Protein AF-W4QPX5-F1 (afdb_monomer_lite)

Structure (mmCIF, N/CA/C/O backbone):
data_AF-W4QPX5-F1
#
_entry.id   AF-W4QPX5-F1
#
loop_
_atom_site.group_PDB
_atom_site.id
_atom_site.type_symbol
_atom_site.label_atom_id
_atom_site.label_alt_id
_atom_site.label_comp_id
_atom_site.label_asym_id
_atom_site.label_entity_id
_atom_site.label_seq_id
_atom_site.pdbx_PDB_ins_code
_atom_site.Cartn_x
_atom_site.Cartn_y
_atom_site.Cartn_z
_atom_site.occupancy
_atom_site.B_iso_or_equiv
_atom_site.auth_seq_id
_atom_site.auth_comp_id
_atom_site.auth_asym_id
_atom_site.auth_atom_id
_atom_site.pdbx_PDB_model_num
ATOM 1 N N . MET A 1 1 ? -37.451 95.954 -19.866 1.00 46.03 1 MET A N 1
ATOM 2 C CA . MET A 1 1 ? -35.988 95.743 -19.818 1.00 46.03 1 MET A CA 1
ATOM 3 C C . MET A 1 1 ? -35.504 95.916 -18.377 1.00 46.03 1 MET A C 1
ATOM 5 O O . MET A 1 1 ? -35.218 97.029 -17.965 1.00 46.03 1 MET A O 1
ATOM 9 N N . LYS A 1 2 ? -35.549 94.847 -17.571 1.00 33.50 2 LYS A N 1
ATOM 10 C CA . LYS A 1 2 ? -35.165 94.796 -16.142 1.00 33.50 2 LYS A CA 1
ATOM 11 C C . LYS A 1 2 ? -34.738 93.340 -15.856 1.00 33.50 2 LYS A C 1
ATOM 13 O O . LYS A 1 2 ? -35.426 92.446 -16.328 1.00 33.50 2 LYS A O 1
ATOM 18 N N . ILE A 1 3 ? -33.500 93.084 -15.402 1.00 37.62 3 ILE A N 1
ATOM 19 C CA . ILE A 1 3 ? -33.097 92.919 -13.977 1.00 37.62 3 ILE A CA 1
ATOM 20 C C . ILE A 1 3 ? -33.896 91.769 -13.325 1.00 37.62 3 ILE A C 1
ATOM 22 O O . ILE A 1 3 ? -35.113 91.820 -13.374 1.00 37.62 3 ILE A O 1
ATOM 26 N N . ARG A 1 4 ? -33.384 90.779 -12.585 1.00 38.50 4 ARG A N 1
ATOM 27 C CA . ARG A 1 4 ? -32.073 90.217 -12.192 1.00 38.50 4 ARG A CA 1
ATOM 28 C C . ARG A 1 4 ? -32.466 89.127 -11.159 1.00 38.50 4 ARG A C 1
ATOM 30 O O . ARG A 1 4 ? -33.483 89.282 -10.497 1.00 38.50 4 ARG A O 1
ATOM 37 N N . LEU A 1 5 ? -31.607 88.131 -10.953 1.00 39.50 5 LEU A N 1
ATOM 38 C CA . LEU A 1 5 ? -31.359 87.441 -9.671 1.00 39.50 5 LEU A CA 1
ATOM 39 C C . LEU A 1 5 ? -32.501 86.701 -8.921 1.00 39.50 5 LEU A C 1
ATOM 41 O O . LEU A 1 5 ? -33.390 87.298 -8.328 1.00 39.50 5 LEU A O 1
ATOM 45 N N . TYR A 1 6 ? -32.307 85.378 -8.826 1.00 44.62 6 TYR A N 1
ATOM 46 C CA . TYR A 1 6 ? -32.450 84.503 -7.648 1.00 44.62 6 TYR A CA 1
ATOM 47 C C . TYR A 1 6 ? -33.529 84.816 -6.596 1.00 44.62 6 TYR A C 1
ATOM 49 O O . TYR A 1 6 ? -33.377 85.722 -5.779 1.00 44.62 6 TYR A O 1
ATOM 57 N N . LYS A 1 7 ? -34.486 83.889 -6.450 1.00 39.31 7 LYS A N 1
ATOM 58 C CA . LYS A 1 7 ? -35.118 83.595 -5.157 1.00 39.31 7 LYS A CA 1
ATOM 59 C C . LYS A 1 7 ? -35.217 82.091 -4.918 1.00 39.31 7 LYS A C 1
ATOM 61 O O . LYS A 1 7 ? -35.835 81.356 -5.678 1.00 39.31 7 LYS A O 1
ATOM 66 N N . LYS A 1 8 ? -34.575 81.680 -3.826 1.00 38.28 8 LYS A N 1
ATOM 67 C CA . LYS A 1 8 ? -34.836 80.453 -3.078 1.00 38.28 8 LYS A CA 1
ATOM 68 C C . LYS A 1 8 ? -36.211 80.534 -2.386 1.00 38.28 8 LYS A C 1
ATOM 70 O O . LYS A 1 8 ? -36.710 81.630 -2.147 1.00 38.28 8 LYS A O 1
ATOM 75 N N . MET A 1 9 ? -36.648 79.361 -1.923 1.00 35.03 9 MET A N 1
ATOM 76 C CA . MET A 1 9 ? -37.482 79.079 -0.742 1.00 35.03 9 MET A CA 1
ATOM 77 C C . MET A 1 9 ? -39.012 78.951 -0.885 1.00 35.03 9 MET A C 1
ATOM 79 O O . MET A 1 9 ? -39.724 79.932 -1.033 1.00 35.03 9 MET A O 1
ATOM 83 N N . ILE A 1 10 ? -39.441 77.698 -0.652 1.00 38.47 10 ILE A N 1
ATOM 84 C CA . ILE A 1 10 ? -40.399 77.228 0.373 1.00 38.47 10 ILE A CA 1
ATOM 85 C C . ILE A 1 10 ? -41.854 77.705 0.260 1.00 38.47 10 ILE A C 1
ATOM 87 O O . ILE A 1 10 ? -42.154 78.852 0.562 1.00 38.47 10 ILE A O 1
ATOM 91 N N . ALA A 1 11 ? -42.768 76.751 0.042 1.00 38.50 11 ALA A N 1
ATOM 92 C CA . ALA A 1 11 ? -43.957 76.578 0.887 1.00 38.50 11 ALA A CA 1
ATOM 93 C C . ALA A 1 11 ? -44.586 75.187 0.676 1.00 38.50 11 ALA A C 1
ATOM 95 O O . ALA A 1 11 ? -44.922 74.803 -0.440 1.00 38.50 11 ALA A O 1
ATOM 96 N N . LEU A 1 12 ? -44.719 74.455 1.785 1.00 35.34 12 LEU A N 1
ATOM 97 C CA . LEU A 1 12 ? -45.513 73.240 1.963 1.00 35.34 12 LEU A CA 1
ATOM 98 C C . LEU A 1 12 ? -46.974 73.445 1.531 1.00 35.34 12 LEU A C 1
ATOM 100 O O . LEU A 1 12 ? -47.572 74.447 1.907 1.00 35.34 12 LEU A O 1
ATOM 104 N N . PHE A 1 13 ? -47.585 72.415 0.942 1.00 41.78 13 PHE A N 1
ATOM 105 C CA . PHE A 1 13 ? -48.959 72.035 1.284 1.00 41.78 13 PHE A CA 1
ATOM 106 C C . PHE A 1 13 ? -49.089 70.506 1.269 1.00 41.78 13 PHE A C 1
ATOM 108 O O . PHE A 1 13 ? -48.947 69.861 0.233 1.00 41.78 13 PHE A O 1
ATOM 115 N N . LEU A 1 14 ? -49.315 69.941 2.459 1.00 35.28 14 LEU A N 1
ATOM 116 C CA . LEU A 1 14 ? -49.735 68.560 2.677 1.00 35.28 14 LEU A CA 1
ATOM 117 C C . LEU A 1 14 ? -51.131 68.347 2.085 1.00 35.28 14 LEU A C 1
ATOM 119 O O . LEU A 1 14 ? -52.055 69.039 2.503 1.00 35.28 14 LEU A O 1
ATOM 123 N N . ILE A 1 15 ? -51.307 67.309 1.266 1.00 44.06 15 ILE A N 1
ATOM 124 C CA . ILE A 1 15 ? -52.506 66.464 1.316 1.00 44.06 15 ILE A CA 1
ATOM 125 C C . ILE A 1 15 ? -52.043 65.009 1.235 1.00 44.06 15 ILE A C 1
ATOM 127 O O . ILE A 1 15 ? -51.332 64.606 0.318 1.00 44.06 15 ILE A O 1
ATOM 131 N N . ALA A 1 16 ? -52.411 64.262 2.270 1.00 38.56 16 ALA A N 1
ATOM 132 C CA . ALA A 1 16 ? -52.077 62.871 2.496 1.00 38.56 16 ALA A CA 1
ATOM 133 C C . ALA A 1 16 ? -52.716 61.953 1.444 1.00 38.56 16 ALA A C 1
ATOM 135 O O . ALA A 1 16 ? -53.922 62.019 1.213 1.00 38.56 16 ALA A O 1
ATOM 136 N N . LEU A 1 17 ? -51.922 61.032 0.894 1.00 40.00 17 LEU A N 1
ATOM 137 C CA . LEU A 1 17 ? -52.437 59.786 0.341 1.00 40.00 17 LEU A CA 1
ATOM 138 C C . LEU A 1 17 ? -51.787 58.635 1.109 1.00 40.00 17 LEU A C 1
ATOM 140 O O . LEU A 1 17 ? -50.595 58.363 0.988 1.00 40.00 17 LEU A O 1
ATOM 144 N N . VAL A 1 18 ? -52.591 58.020 1.967 1.00 42.59 18 VAL A N 1
ATOM 145 C CA . VAL A 1 18 ? -52.253 56.830 2.741 1.00 42.59 18 VAL A CA 1
ATOM 146 C C . VAL A 1 18 ? -52.221 55.641 1.789 1.00 42.59 18 VAL A C 1
ATOM 148 O O . VAL A 1 18 ? -53.259 55.260 1.255 1.00 42.59 18 VAL A O 1
ATOM 151 N N . ILE A 1 19 ? -51.051 55.030 1.609 1.00 47.28 19 ILE A N 1
ATOM 152 C CA . ILE A 1 19 ? -50.943 53.631 1.189 1.00 47.28 19 ILE A CA 1
ATOM 153 C C . ILE A 1 19 ? -49.898 52.983 2.109 1.00 47.28 19 ILE A C 1
ATOM 155 O O . ILE A 1 19 ? -48.745 53.418 2.106 1.00 47.28 19 ILE A O 1
ATOM 159 N N . PRO A 1 20 ? -50.276 52.004 2.948 1.00 46.16 20 PRO A N 1
ATOM 160 C CA . PRO A 1 20 ? -49.346 51.365 3.867 1.00 46.16 20 PRO A CA 1
ATOM 161 C C . PRO A 1 20 ? -48.308 50.543 3.093 1.00 46.16 20 PRO A C 1
ATOM 163 O O . PRO A 1 20 ? -48.633 49.565 2.422 1.00 46.16 20 PRO A O 1
ATOM 166 N N . ILE A 1 21 ? -47.041 50.944 3.210 1.00 50.25 21 ILE A N 1
ATOM 167 C CA . ILE A 1 21 ? -45.883 50.132 2.840 1.00 50.25 21 ILE A CA 1
ATOM 168 C C . ILE A 1 21 ? -45.589 49.216 4.025 1.00 50.25 21 ILE A C 1
ATOM 170 O O . ILE A 1 21 ? -44.897 49.598 4.961 1.00 50.25 21 ILE A O 1
ATOM 174 N N . THR A 1 22 ? -46.102 47.996 3.961 1.00 44.47 22 THR A N 1
ATOM 175 C CA . THR A 1 22 ? -45.518 46.839 4.646 1.00 44.47 22 THR A CA 1
ATOM 176 C C . THR A 1 22 ? -45.631 45.643 3.716 1.00 44.47 22 THR A C 1
ATOM 178 O O . THR A 1 22 ? -46.441 44.744 3.917 1.00 44.47 22 THR A O 1
ATOM 181 N N . ALA A 1 23 ? -44.827 45.642 2.656 1.00 39.97 23 ALA A N 1
ATOM 182 C CA . ALA A 1 23 ? -44.446 44.391 2.028 1.00 39.97 23 ALA A CA 1
ATOM 183 C C . ALA A 1 23 ? -43.386 43.756 2.937 1.00 39.97 23 ALA A C 1
ATOM 185 O O . ALA A 1 23 ? -42.208 44.104 2.877 1.00 39.97 23 ALA A O 1
ATOM 186 N N . PHE A 1 24 ? -43.823 42.867 3.831 1.00 42.72 24 PHE A N 1
ATOM 187 C CA . PHE A 1 24 ? -42.925 41.868 4.390 1.00 42.72 24 PHE A CA 1
ATOM 188 C C . PHE A 1 24 ? -42.336 41.089 3.212 1.00 42.72 24 PHE A C 1
ATOM 190 O O . PHE A 1 24 ? -43.070 40.482 2.431 1.00 42.72 24 PHE A O 1
ATOM 197 N N . ALA A 1 25 ? -41.015 41.134 3.066 1.00 37.59 25 ALA A N 1
ATOM 198 C CA . ALA A 1 25 ? -40.300 40.218 2.199 1.00 37.59 25 ALA A CA 1
ATOM 199 C C . ALA A 1 25 ? -40.469 38.808 2.781 1.00 37.59 25 ALA A C 1
ATOM 201 O O . ALA A 1 25 ? -39.744 38.400 3.682 1.00 37.59 25 ALA A O 1
ATOM 202 N N . SER A 1 26 ? -41.466 38.076 2.287 1.00 38.53 26 SER A N 1
ATOM 203 C CA . SER A 1 26 ? -41.486 36.623 2.383 1.00 38.53 26 SER A CA 1
ATOM 204 C C . SER A 1 26 ? -40.365 36.115 1.481 1.00 38.53 26 SER A C 1
ATOM 206 O O . SER A 1 26 ? -40.524 35.998 0.265 1.00 38.53 26 SER A O 1
ATOM 208 N N . THR A 1 27 ? -39.191 35.863 2.055 1.00 42.75 27 THR A N 1
ATOM 209 C CA . THR A 1 27 ? -38.148 35.055 1.416 1.00 42.75 27 THR A CA 1
ATOM 210 C C . THR A 1 27 ? -38.569 33.589 1.471 1.00 42.75 27 THR A C 1
ATOM 212 O O . THR A 1 27 ? -37.942 32.771 2.132 1.00 42.75 27 THR A O 1
ATOM 215 N N . GLY A 1 28 ? -39.671 33.264 0.799 1.00 46.81 28 GLY A N 1
ATOM 216 C CA . GLY A 1 28 ? -40.061 31.897 0.498 1.00 46.81 28 GLY A CA 1
ATOM 217 C C . GLY A 1 28 ? -39.362 31.455 -0.781 1.00 46.81 28 GLY A C 1
ATOM 218 O O . GLY A 1 28 ? -39.846 31.715 -1.881 1.00 46.81 28 GLY A O 1
ATOM 219 N N . LYS A 1 29 ? -38.212 30.801 -0.640 1.00 40.03 29 LYS A N 1
ATOM 220 C CA . LYS A 1 29 ? -37.683 29.879 -1.653 1.00 40.03 29 LYS A CA 1
ATOM 221 C C . LYS A 1 29 ? -37.310 28.574 -0.964 1.00 40.03 29 LYS A C 1
ATOM 223 O O . LYS A 1 29 ? -36.155 28.165 -0.958 1.00 40.03 29 LYS A O 1
ATOM 228 N N . ASP A 1 30 ? -38.326 27.938 -0.394 1.00 45.06 30 ASP A N 1
ATOM 229 C CA . ASP A 1 30 ? -38.271 26.510 -0.128 1.00 45.06 30 ASP A CA 1
ATOM 230 C C . ASP A 1 30 ? -38.243 25.787 -1.476 1.00 45.06 30 ASP A C 1
ATOM 232 O O . ASP A 1 30 ? -39.108 25.971 -2.336 1.00 45.06 30 ASP A O 1
ATOM 236 N N . ASN A 1 31 ? -37.191 25.005 -1.692 1.00 54.09 31 ASN A N 1
ATOM 237 C CA . ASN A 1 31 ? -37.092 24.096 -2.817 1.00 54.09 31 ASN A CA 1
ATOM 238 C C . ASN A 1 31 ? -37.973 22.867 -2.538 1.00 54.09 31 ASN A C 1
ATOM 240 O O . ASN A 1 31 ? -37.774 22.134 -1.577 1.00 54.09 31 ASN A O 1
ATOM 244 N N . SER A 1 32 ? -38.938 22.593 -3.412 1.00 55.19 32 SER A N 1
ATOM 245 C CA . SER A 1 32 ? -39.919 21.505 -3.261 1.00 55.19 32 SER A CA 1
ATOM 246 C C . SER A 1 32 ? -39.351 20.079 -3.396 1.00 55.19 32 SER A C 1
ATOM 248 O O . SER A 1 32 ? -40.123 19.135 -3.515 1.00 55.19 32 SER A O 1
ATOM 250 N N . ASN A 1 33 ? -38.022 19.915 -3.404 1.00 58.22 33 ASN A N 1
ATOM 251 C CA . ASN A 1 33 ? -37.330 18.635 -3.610 1.00 58.22 33 ASN A CA 1
ATOM 252 C C . ASN A 1 33 ? -36.589 18.113 -2.367 1.00 58.22 33 ASN A C 1
ATOM 254 O O . ASN A 1 33 ? -35.836 17.148 -2.475 1.00 58.22 33 ASN A O 1
ATOM 258 N N . ARG A 1 34 ? -36.788 18.703 -1.183 1.00 56.72 34 ARG A N 1
ATOM 259 C CA . ARG A 1 34 ? -36.385 18.044 0.066 1.00 56.72 34 ARG A CA 1
ATOM 260 C C . ARG A 1 34 ? -37.520 17.128 0.527 1.00 56.72 34 ARG A C 1
ATOM 262 O O . ARG A 1 34 ? -38.621 17.635 0.743 1.00 56.72 34 ARG A O 1
ATOM 269 N N . PRO A 1 35 ? -37.295 15.814 0.714 1.00 58.38 35 PRO A N 1
ATOM 270 C CA . PRO A 1 35 ? -38.196 15.043 1.551 1.00 58.38 35 PRO A CA 1
ATOM 271 C C . PRO A 1 35 ? -38.191 15.719 2.923 1.00 58.38 35 PRO A C 1
ATOM 273 O O . PRO A 1 35 ? -37.143 15.848 3.555 1.00 58.38 35 PRO A O 1
ATOM 276 N N . TYR A 1 36 ? -39.349 16.222 3.343 1.00 54.53 36 TYR A N 1
ATOM 277 C CA . TYR A 1 36 ? -39.536 16.785 4.673 1.00 54.53 36 TYR A CA 1
ATOM 278 C C . TYR A 1 36 ? -39.545 15.613 5.657 1.00 54.53 36 TYR A C 1
ATOM 280 O O . TYR A 1 36 ? -40.593 15.072 6.004 1.00 54.53 36 TYR A O 1
ATOM 288 N N . VAL A 1 37 ? -38.358 15.150 6.037 1.00 61.47 37 VAL A N 1
ATOM 289 C CA . VAL A 1 37 ? -38.206 14.263 7.183 1.00 61.47 37 VAL A CA 1
ATOM 290 C C . VAL A 1 37 ? -38.203 15.188 8.391 1.00 61.47 37 VAL A C 1
ATOM 292 O O . VAL A 1 37 ? -37.306 16.015 8.536 1.00 61.47 37 VAL A O 1
ATOM 295 N N . ASN A 1 38 ? -39.237 15.097 9.231 1.00 59.09 38 ASN A N 1
ATOM 296 C CA . ASN A 1 38 ? -39.155 15.594 10.604 1.00 59.09 38 ASN A CA 1
ATOM 297 C C . ASN A 1 38 ? -38.152 14.697 11.336 1.00 59.09 38 ASN A C 1
ATOM 299 O O . ASN A 1 38 ? -38.545 13.789 12.066 1.00 59.09 38 ASN A O 1
ATOM 303 N N . ASP A 1 39 ? -36.868 14.892 11.058 1.00 62.47 39 ASP A N 1
ATOM 304 C CA . ASP A 1 39 ? -35.812 14.223 11.787 1.00 62.47 39 ASP A CA 1
ATOM 305 C C . ASP A 1 39 ? -35.653 14.954 13.119 1.00 62.47 39 ASP A C 1
ATOM 307 O O . ASP A 1 39 ? -35.267 16.121 13.176 1.00 62.47 39 ASP A O 1
ATOM 311 N N . THR A 1 40 ? -36.080 14.290 14.188 1.00 65.75 40 THR A N 1
ATOM 312 C CA . THR A 1 40 ? -35.888 14.748 15.567 1.00 65.75 40 THR A CA 1
ATOM 313 C C . THR A 1 40 ? -34.530 14.311 16.122 1.00 65.75 40 THR A C 1
ATOM 315 O O . THR A 1 40 ? -34.300 14.463 17.321 1.00 65.75 40 THR A O 1
ATOM 318 N N . GLY A 1 41 ? -33.669 13.709 15.294 1.00 71.06 41 GLY A N 1
ATOM 319 C CA . GLY A 1 41 ? -32.303 13.343 15.640 1.00 71.06 41 GLY A CA 1
ATOM 320 C C . GLY A 1 41 ? -31.375 14.551 15.771 1.00 71.06 41 GLY A C 1
ATOM 321 O O . GLY A 1 41 ? -31.652 15.645 15.276 1.00 71.06 41 GLY A O 1
ATOM 322 N N . GLU A 1 42 ? -30.255 14.352 16.465 1.00 82.75 42 GLU A N 1
ATOM 323 C CA . GLU A 1 42 ? -29.161 15.322 16.460 1.00 82.75 42 GLU A CA 1
ATOM 324 C C . GLU A 1 42 ? -28.571 15.433 15.047 1.00 82.75 42 GLU A C 1
ATOM 326 O O . GLU A 1 42 ? -28.391 14.431 14.356 1.00 82.75 42 GLU A O 1
ATOM 331 N N . ILE A 1 43 ? -28.277 16.662 14.610 1.00 87.56 43 ILE A N 1
ATOM 332 C CA . ILE A 1 43 ? -27.637 16.912 13.314 1.00 87.56 43 ILE A CA 1
ATOM 333 C C . ILE A 1 43 ? -26.232 16.288 13.355 1.00 87.56 43 ILE A C 1
ATOM 335 O O . ILE A 1 43 ? -25.461 16.658 14.245 1.00 87.56 43 ILE A O 1
ATOM 339 N N . PRO A 1 44 ? -25.868 15.395 12.413 1.00 91.06 44 PRO A N 1
ATOM 340 C CA . PRO A 1 44 ? -24.528 14.824 12.367 1.00 91.06 44 PRO A CA 1
ATOM 341 C C . PRO A 1 44 ? -23.452 15.912 12.274 1.00 91.06 44 PRO A C 1
ATOM 343 O O . PRO A 1 44 ? -23.593 16.873 11.513 1.00 91.06 44 PRO A O 1
ATOM 346 N N . SER A 1 45 ? -22.377 15.746 13.041 1.00 94.94 45 SER A N 1
ATOM 347 C CA . SER A 1 45 ? -21.193 16.608 13.006 1.00 94.94 45 SER A CA 1
ATOM 348 C C . SER A 1 45 ? -20.029 15.855 12.380 1.00 94.94 45 SER A C 1
ATOM 350 O O . SER A 1 45 ? -19.854 14.667 12.652 1.00 94.94 45 SER A O 1
ATOM 352 N N . PHE A 1 46 ? -19.228 16.572 11.593 1.00 97.75 46 PHE A N 1
ATOM 353 C CA . PHE A 1 46 ? -18.056 16.040 10.908 1.00 97.75 46 PHE A CA 1
ATOM 354 C C . PHE A 1 46 ? -16.813 16.847 11.275 1.00 97.75 46 PHE A C 1
ATOM 356 O O . PHE A 1 46 ? -16.868 18.075 11.386 1.00 97.75 46 PHE A O 1
ATOM 363 N N . THR A 1 47 ? -15.696 16.144 11.437 1.00 98.50 47 THR A N 1
ATOM 364 C CA . THR A 1 47 ? -14.359 16.730 11.564 1.00 98.50 47 THR A CA 1
ATOM 365 C C . THR A 1 47 ? -13.472 16.057 10.533 1.00 98.50 47 THR A C 1
ATOM 367 O O . THR A 1 47 ? -13.298 14.842 10.575 1.00 98.50 47 THR A O 1
ATOM 370 N N . GLU A 1 48 ? -12.940 16.848 9.605 1.00 98.50 48 GLU A N 1
ATOM 371 C CA . GLU A 1 48 ? -12.196 16.341 8.453 1.00 98.50 48 GLU A CA 1
ATOM 372 C C . GLU A 1 48 ? -10.721 16.076 8.783 1.00 98.50 48 GLU A C 1
ATOM 374 O O . GLU A 1 48 ? -10.116 16.777 9.598 1.00 98.50 48 GLU A O 1
ATOM 379 N N . ALA A 1 49 ? -10.127 15.119 8.071 1.00 98.44 49 ALA A N 1
ATOM 380 C CA . ALA A 1 49 ? -8.688 14.875 8.032 1.00 98.44 49 ALA A CA 1
ATOM 381 C C . ALA A 1 49 ? -8.191 14.844 6.579 1.00 98.44 49 ALA A C 1
ATOM 383 O O . ALA A 1 49 ? -8.956 14.585 5.650 1.00 98.44 49 ALA A O 1
ATOM 384 N N . SER A 1 50 ? -6.896 15.087 6.388 1.00 98.75 50 SER A N 1
ATOM 385 C CA . SER A 1 50 ? -6.238 15.048 5.081 1.00 98.75 50 SER A CA 1
ATOM 386 C C . SER A 1 50 ? -5.256 13.885 5.044 1.00 98.75 50 SER A C 1
ATOM 388 O O . SER A 1 50 ? -4.135 13.985 5.544 1.00 98.75 50 SER A O 1
ATOM 390 N N . VAL A 1 51 ? -5.684 12.778 4.443 1.00 98.81 51 VAL A N 1
ATOM 391 C CA . VAL A 1 51 ? -4.862 11.589 4.192 1.00 98.81 51 VAL A CA 1
ATOM 392 C C . VAL A 1 51 ? -5.091 11.190 2.739 1.00 98.81 51 VAL A C 1
ATOM 394 O O . VAL A 1 51 ? -6.204 10.829 2.366 1.00 98.81 51 VAL A O 1
ATOM 397 N N . HIS A 1 52 ? -4.064 11.345 1.905 1.00 98.69 52 HIS A N 1
ATOM 398 C CA . HIS A 1 52 ? -4.115 10.925 0.504 1.00 98.69 52 HIS A CA 1
ATOM 399 C C . HIS A 1 52 ? -3.884 9.411 0.431 1.00 98.69 52 HIS A C 1
ATOM 401 O O . HIS A 1 52 ? -3.057 8.905 1.183 1.00 98.69 52 HIS A O 1
ATOM 407 N N . ASP A 1 53 ? -4.607 8.709 -0.440 1.00 98.62 53 ASP A N 1
ATOM 408 C CA . ASP A 1 53 ? -4.598 7.239 -0.562 1.00 98.62 53 ASP A CA 1
ATOM 409 C C . ASP A 1 53 ? -4.837 6.492 0.771 1.00 98.62 53 ASP A C 1
ATOM 411 O O . ASP A 1 53 ? -3.971 5.741 1.216 1.00 98.62 53 ASP A O 1
ATOM 415 N N . PRO A 1 54 ? -5.967 6.723 1.468 1.00 98.69 54 PRO A N 1
ATOM 416 C CA . PRO A 1 54 ? -6.207 6.113 2.773 1.00 98.69 54 PRO A CA 1
ATOM 417 C C . PRO A 1 54 ? -6.491 4.602 2.667 1.00 98.69 54 PRO A C 1
ATOM 419 O O . PRO A 1 54 ? -7.534 4.214 2.142 1.00 98.69 54 PRO A O 1
ATOM 422 N N . SER A 1 55 ? -5.629 3.767 3.255 1.00 98.88 55 SER A N 1
ATOM 423 C CA . SER A 1 55 ? -5.915 2.364 3.592 1.00 98.88 55 SER A CA 1
ATOM 424 C C . SER A 1 55 ? -6.432 2.254 5.026 1.00 98.88 55 SER A C 1
ATOM 426 O O . SER A 1 55 ? -5.862 2.850 5.945 1.00 98.88 55 SER A O 1
ATOM 428 N N . VAL A 1 56 ? -7.533 1.525 5.220 1.00 98.62 56 VAL A N 1
ATOM 429 C CA . VAL A 1 56 ? -8.254 1.437 6.496 1.00 98.62 56 VAL A CA 1
ATOM 430 C C . VAL A 1 56 ? -7.903 0.167 7.270 1.00 98.62 56 VAL A C 1
ATOM 432 O O . VAL A 1 56 ? -7.954 -0.936 6.740 1.00 98.62 56 VAL A O 1
ATOM 435 N N . ILE A 1 57 ? -7.660 0.314 8.572 1.00 98.75 57 ILE A N 1
ATOM 436 C CA . ILE A 1 57 ? -7.551 -0.796 9.526 1.00 98.75 57 ILE A CA 1
ATOM 437 C C . ILE A 1 57 ? -8.358 -0.482 10.783 1.00 98.75 57 ILE A C 1
ATOM 439 O O . ILE A 1 57 ? -8.394 0.652 11.262 1.00 98.75 57 ILE A O 1
ATOM 443 N N . LYS A 1 58 ? -9.009 -1.498 11.350 1.00 98.50 58 LYS A N 1
ATOM 444 C CA . LYS A 1 58 ? -9.676 -1.398 12.649 1.00 98.50 58 LYS A CA 1
ATOM 445 C C . LYS A 1 58 ? -8.835 -2.068 13.730 1.00 98.50 58 LYS A C 1
ATOM 447 O O . LYS A 1 58 ? -8.490 -3.237 13.598 1.00 98.50 58 LYS A O 1
ATOM 452 N N . VAL A 1 59 ? -8.586 -1.350 14.821 1.00 98.31 59 VAL A N 1
ATOM 453 C CA . VAL A 1 59 ? -7.942 -1.871 16.032 1.00 98.31 59 VAL A CA 1
ATOM 454 C C . VAL A 1 59 ? -8.853 -1.559 17.214 1.00 98.31 59 VAL A C 1
ATOM 456 O O . VAL A 1 59 ? -9.183 -0.400 17.467 1.00 98.31 59 VAL A O 1
ATOM 459 N N . ASP A 1 60 ? -9.310 -2.601 17.906 1.00 96.69 60 ASP A N 1
ATOM 460 C CA . ASP A 1 60 ? -10.332 -2.512 18.952 1.00 96.69 60 ASP A CA 1
ATOM 461 C C . ASP A 1 60 ? -11.602 -1.762 18.484 1.00 96.69 60 ASP A C 1
ATOM 463 O O . ASP A 1 60 ? -12.330 -2.228 17.601 1.00 96.69 60 ASP A O 1
ATOM 467 N N . ASP A 1 61 ? -11.899 -0.607 19.084 1.00 97.50 61 ASP A N 1
ATOM 468 C CA . ASP A 1 61 ? -13.056 0.241 18.782 1.00 97.50 61 ASP A CA 1
ATOM 469 C C . ASP A 1 61 ? -12.721 1.437 17.874 1.00 97.50 61 ASP A C 1
ATOM 471 O O . ASP A 1 61 ? -13.576 2.297 17.655 1.00 97.50 61 ASP A O 1
ATOM 475 N N . THR A 1 62 ? -11.493 1.501 17.355 1.00 98.75 62 THR A N 1
ATOM 476 C CA . THR A 1 62 ? -10.967 2.646 16.608 1.00 98.75 62 THR A CA 1
ATOM 477 C C . THR A 1 62 ? -10.565 2.232 15.193 1.00 98.75 62 THR A C 1
ATOM 479 O O . THR A 1 62 ? -9.907 1.216 14.976 1.00 98.75 62 THR A O 1
ATOM 482 N N . TYR A 1 63 ? -10.970 3.033 14.214 1.00 98.81 63 TYR A N 1
ATOM 483 C CA . TYR A 1 63 ? -10.551 2.923 12.823 1.00 98.81 63 TYR A CA 1
ATOM 484 C C . TYR A 1 63 ? -9.391 3.874 12.580 1.00 98.81 63 TYR A C 1
ATOM 486 O O . TYR A 1 63 ? -9.446 5.035 12.982 1.00 98.81 63 TYR A O 1
ATOM 494 N N . TYR A 1 64 ? -8.369 3.384 11.902 1.00 98.94 64 TYR A N 1
ATOM 495 C CA . TYR A 1 64 ? -7.210 4.137 11.462 1.00 98.94 64 TYR A CA 1
ATOM 496 C C . TYR A 1 64 ? -7.183 4.153 9.943 1.00 98.94 64 TYR A C 1
ATOM 498 O O . TYR A 1 64 ? -7.564 3.172 9.306 1.00 98.94 64 TYR A O 1
ATOM 506 N N . VAL A 1 65 ? -6.709 5.256 9.377 1.00 98.94 65 VAL A N 1
ATOM 507 C CA . VAL A 1 65 ? -6.308 5.323 7.976 1.00 98.94 65 VAL A CA 1
ATOM 508 C C . VAL A 1 65 ? -4.845 5.713 7.884 1.00 98.94 65 VAL A C 1
ATOM 510 O O . VAL A 1 65 ? -4.411 6.654 8.553 1.00 98.94 65 VAL A O 1
ATOM 513 N N . PHE A 1 66 ? -4.103 4.997 7.051 1.00 98.94 66 PHE A N 1
ATOM 514 C CA . PHE A 1 66 ? -2.722 5.292 6.684 1.00 98.94 66 PHE A CA 1
ATOM 515 C C . PHE A 1 66 ? -2.682 5.558 5.194 1.00 98.94 66 PHE A C 1
ATOM 517 O O . PHE A 1 66 ? -3.374 4.889 4.440 1.00 98.94 66 PHE A O 1
ATOM 524 N N . GLY A 1 67 ? -1.903 6.538 4.766 1.00 98.81 67 GLY A N 1
ATOM 525 C CA . GLY A 1 67 ? -1.825 6.850 3.351 1.00 98.81 67 GLY A CA 1
ATOM 526 C C . GLY A 1 67 ? -0.464 7.352 2.927 1.00 98.81 67 GLY A C 1
ATOM 527 O O . GLY A 1 67 ? 0.540 7.204 3.632 1.00 98.81 67 GLY A O 1
ATOM 528 N N . SER A 1 68 ? -0.454 7.978 1.759 1.00 98.88 68 SER A N 1
ATOM 529 C CA . SER A 1 68 ? 0.717 8.634 1.196 1.00 98.88 68 SER A CA 1
ATOM 530 C C . SER A 1 68 ? 1.339 9.642 2.161 1.00 98.88 68 SER A C 1
ATOM 532 O O . SER A 1 68 ? 0.706 10.185 3.071 1.00 98.88 68 SER A O 1
ATOM 534 N N . HIS A 1 69 ? 2.624 9.910 1.945 1.00 98.81 69 HIS A N 1
ATOM 535 C CA . HIS A 1 69 ? 3.423 10.856 2.718 1.00 98.81 69 HIS A CA 1
ATOM 536 C C . HIS A 1 69 ? 3.536 10.514 4.207 1.00 98.81 69 HIS A C 1
ATOM 538 O O . HIS A 1 69 ? 3.837 11.401 4.997 1.00 98.81 69 HIS A O 1
ATOM 544 N N . LEU A 1 70 ? 3.324 9.261 4.621 1.00 98.81 70 LEU A N 1
ATOM 545 C CA . LEU A 1 70 ? 3.303 8.889 6.043 1.00 98.81 70 LEU A CA 1
ATOM 546 C C . LEU A 1 70 ? 2.233 9.681 6.827 1.00 98.81 70 LEU A C 1
ATOM 548 O O . LEU A 1 70 ? 2.404 9.984 8.015 1.00 98.81 70 LEU A O 1
ATOM 552 N N . ALA A 1 71 ? 1.149 10.063 6.144 1.00 98.94 71 ALA A N 1
ATOM 553 C CA . ALA A 1 71 ? -0.020 10.689 6.739 1.00 98.94 71 ALA A CA 1
ATOM 554 C C . ALA A 1 71 ? -0.945 9.623 7.337 1.00 98.94 71 ALA A C 1
ATOM 556 O O . ALA A 1 71 ? -1.091 8.529 6.792 1.00 98.94 71 ALA A O 1
ATOM 557 N N . SER A 1 72 ? -1.575 9.948 8.462 1.00 98.94 72 SER A N 1
ATOM 558 C CA . SER A 1 72 ? -2.534 9.061 9.113 1.00 98.94 72 SER A CA 1
ATOM 559 C C . SER A 1 72 ? -3.542 9.824 9.961 1.00 98.94 72 SER A C 1
ATOM 561 O O . SER A 1 72 ? -3.272 10.938 10.431 1.00 98.94 72 SER A O 1
ATOM 563 N N . ALA A 1 73 ? -4.707 9.218 10.157 1.00 98.94 73 ALA A N 1
ATOM 564 C CA . ALA A 1 73 ? -5.778 9.728 11.003 1.00 98.94 73 ALA A CA 1
ATOM 565 C C . ALA A 1 73 ? -6.555 8.571 11.642 1.00 98.94 73 ALA A C 1
ATOM 567 O O . ALA A 1 73 ? -6.468 7.432 11.183 1.00 98.94 73 ALA A O 1
ATOM 568 N N . LYS A 1 74 ? -7.335 8.859 12.685 1.00 98.88 74 LYS A N 1
ATOM 569 C CA . LYS A 1 74 ? -8.206 7.877 13.342 1.00 98.88 74 LYS A CA 1
ATOM 570 C C . LYS A 1 74 ? -9.598 8.411 13.630 1.00 98.88 74 LYS A C 1
ATOM 572 O O . LYS A 1 74 ? -9.801 9.617 13.732 1.00 98.88 74 LYS A O 1
ATOM 577 N N . THR A 1 75 ? -10.551 7.509 13.798 1.00 98.81 75 THR A N 1
ATOM 578 C CA . THR A 1 75 ? -11.942 7.818 14.134 1.00 98.81 75 THR A CA 1
ATOM 579 C C . THR A 1 75 ? -12.602 6.637 14.842 1.00 98.81 75 THR A C 1
ATOM 581 O O . THR A 1 75 ? -12.152 5.500 14.728 1.00 98.81 75 THR A O 1
ATOM 584 N N . LYS A 1 76 ? -13.702 6.881 15.556 1.00 98.44 76 LYS A N 1
ATOM 585 C CA . LYS A 1 76 ? -14.573 5.818 16.091 1.00 98.44 76 LYS A CA 1
ATOM 586 C C . LYS A 1 76 ? -15.892 5.682 15.331 1.00 98.44 76 LYS A C 1
ATOM 588 O O . LYS A 1 76 ? -16.621 4.720 15.552 1.00 98.44 76 LYS A O 1
ATOM 593 N N . ASP A 1 77 ? -16.212 6.641 14.461 1.00 97.12 77 ASP A N 1
ATOM 594 C CA . ASP A 1 77 ? -17.558 6.818 13.907 1.00 97.12 77 ASP A CA 1
ATOM 595 C C . ASP A 1 77 ? -17.595 7.100 12.393 1.00 97.12 77 ASP A C 1
ATOM 597 O O . ASP A 1 77 ? -18.686 7.259 11.850 1.00 97.12 77 ASP A O 1
ATOM 601 N N . PHE A 1 78 ? -16.439 7.150 11.714 1.00 97.25 78 PHE A N 1
ATOM 602 C CA . PHE A 1 78 ? -16.292 7.531 10.296 1.00 97.25 78 PHE A CA 1
ATOM 603 C C . PHE A 1 78 ? -16.769 8.954 9.953 1.00 97.25 78 PHE A C 1
ATOM 605 O O . PHE A 1 78 ? -16.851 9.312 8.778 1.00 97.25 78 PHE A O 1
ATOM 612 N N . MET A 1 79 ? -17.046 9.786 10.960 1.00 97.44 79 MET A N 1
ATOM 613 C CA . MET A 1 79 ? -17.521 11.162 10.792 1.00 97.44 79 MET A CA 1
ATOM 614 C C . MET A 1 79 ? -16.530 12.177 11.361 1.00 97.44 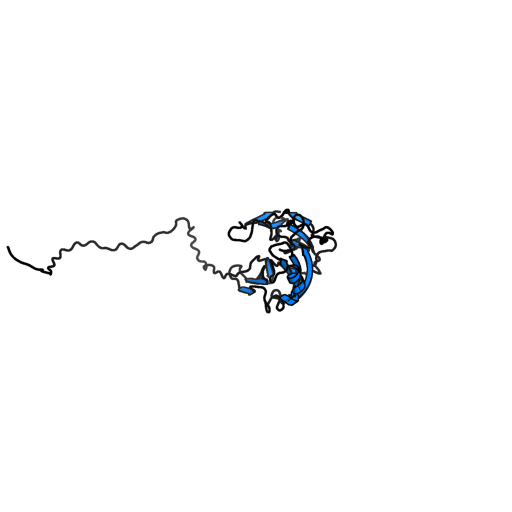79 MET A C 1
ATOM 616 O O . MET A 1 79 ? -16.311 13.234 10.771 1.00 97.44 79 MET A O 1
ATOM 620 N N . ASN A 1 80 ? -15.928 11.871 12.508 1.00 98.31 80 ASN A N 1
ATOM 621 C CA . ASN A 1 80 ? -15.044 12.771 13.233 1.00 98.31 80 ASN A CA 1
ATOM 622 C C . ASN A 1 80 ? -13.645 12.168 13.300 1.00 98.31 80 ASN A C 1
ATOM 624 O O . ASN A 1 80 ? -13.399 11.212 14.042 1.00 98.31 80 ASN A O 1
ATOM 628 N N . TRP A 1 81 ? -12.744 12.724 12.495 1.00 98.75 81 TRP A N 1
ATOM 629 C CA . TRP A 1 81 ? -11.370 12.264 12.369 1.00 98.75 81 TRP A CA 1
ATOM 630 C C . TRP A 1 81 ? -10.409 13.097 13.220 1.00 98.75 81 TRP A C 1
ATOM 632 O O . TRP A 1 81 ? -10.477 14.324 13.261 1.00 98.75 81 TRP A O 1
ATOM 642 N N . GLU A 1 82 ? -9.475 12.413 13.872 1.00 98.81 82 GLU A N 1
ATOM 643 C CA . GLU A 1 82 ? -8.307 12.990 14.532 1.00 98.81 82 GLU A CA 1
ATOM 644 C C . GLU A 1 82 ? -7.077 12.725 13.657 1.00 98.81 82 GLU A C 1
ATOM 646 O O . GLU A 1 82 ? -6.696 11.574 13.443 1.00 98.81 82 GLU A O 1
ATOM 651 N N . GLN A 1 83 ? -6.453 13.784 13.134 1.00 98.81 83 GLN A N 1
ATOM 652 C CA . GLN A 1 83 ? -5.207 13.671 12.373 1.00 98.81 83 GLN A CA 1
ATOM 653 C C . GLN A 1 83 ? -4.046 13.300 13.309 1.00 98.81 83 GLN A C 1
ATOM 655 O O . GLN A 1 83 ? -3.802 13.995 14.294 1.00 98.81 83 GLN A O 1
ATOM 660 N N . ILE A 1 84 ? -3.295 12.253 12.964 1.00 98.81 84 ILE A N 1
ATOM 661 C CA . ILE A 1 84 ? -2.143 11.760 13.737 1.00 98.81 84 ILE A CA 1
ATOM 662 C C . ILE A 1 84 ? -0.832 12.265 13.120 1.00 98.81 84 ILE A C 1
ATOM 664 O O . ILE A 1 84 ? 0.028 12.812 13.809 1.00 98.81 84 ILE A O 1
ATOM 668 N N . SER A 1 85 ? -0.682 12.114 11.805 1.00 98.75 85 SER A N 1
ATOM 669 C CA . SER A 1 85 ? 0.507 12.528 11.051 1.00 98.75 85 SER A CA 1
ATOM 670 C C . SER A 1 85 ? 0.115 13.067 9.678 1.00 98.75 85 SER A C 1
ATOM 672 O O . SER A 1 85 ? -0.972 12.773 9.186 1.00 98.75 85 SER A O 1
ATOM 674 N N . THR A 1 86 ? 0.975 13.879 9.055 1.00 98.38 86 THR A N 1
ATOM 675 C CA . THR A 1 86 ? 0.625 14.605 7.812 1.00 98.38 86 THR A CA 1
ATOM 676 C C . THR A 1 86 ? 1.629 14.468 6.674 1.00 98.38 86 THR A C 1
ATOM 678 O O . THR A 1 86 ? 1.237 14.593 5.520 1.00 98.38 86 THR A O 1
ATOM 681 N N . HIS A 1 87 ? 2.915 14.283 6.971 1.00 98.50 87 HIS A N 1
ATOM 682 C CA . HIS A 1 87 ? 3.964 14.206 5.956 1.00 98.50 87 HIS A CA 1
ATOM 683 C C . HIS A 1 87 ? 5.211 13.482 6.490 1.00 98.50 87 HIS A C 1
ATOM 685 O O . HIS A 1 87 ? 5.367 13.279 7.698 1.00 98.50 87 HIS A O 1
ATOM 691 N N . VAL A 1 88 ? 6.126 13.132 5.584 1.00 98.75 88 VAL A N 1
ATOM 692 C CA . VAL A 1 88 ? 7.444 12.575 5.906 1.00 98.75 88 VAL A CA 1
ATOM 693 C C . VAL A 1 88 ? 8.332 13.686 6.466 1.00 98.75 88 VAL A C 1
ATOM 695 O O . VAL A 1 88 ? 8.625 14.662 5.776 1.00 98.75 88 VAL A O 1
ATOM 698 N N . HIS A 1 89 ? 8.753 13.542 7.721 1.00 98.69 89 HIS A N 1
ATOM 699 C CA . HIS A 1 89 ? 9.711 14.427 8.379 1.00 98.69 89 HIS A CA 1
ATOM 700 C C . HIS A 1 89 ? 10.365 13.723 9.576 1.00 98.69 89 HIS A C 1
ATOM 702 O O . HIS A 1 89 ? 9.797 12.792 10.148 1.00 98.69 89 HIS A O 1
ATOM 708 N N . GLU A 1 90 ? 11.530 14.214 10.000 1.00 98.38 90 GLU A N 1
ATOM 709 C CA . GLU A 1 90 ? 12.146 13.799 11.265 1.00 98.38 90 GLU A CA 1
ATOM 710 C C . GLU A 1 90 ? 11.213 14.115 12.444 1.00 98.38 90 GLU A C 1
ATOM 712 O O . GLU A 1 90 ? 10.659 15.214 12.551 1.00 98.38 90 GLU A O 1
ATOM 717 N N . GLY A 1 91 ? 11.022 13.143 13.328 1.00 98.38 91 GLY A N 1
ATOM 718 C CA . GLY A 1 91 ? 10.089 13.192 14.449 1.00 98.38 91 GLY A CA 1
ATOM 719 C C . GLY A 1 91 ? 8.636 12.842 14.109 1.00 98.38 91 GLY A C 1
ATOM 720 O O . GLY A 1 91 ? 7.784 13.015 14.978 1.00 98.38 91 GLY A O 1
ATOM 721 N N . ASN A 1 92 ? 8.320 12.366 12.895 1.00 98.75 92 ASN A N 1
ATOM 722 C CA . ASN A 1 92 ? 6.991 11.809 12.608 1.00 98.75 92 ASN A CA 1
ATOM 723 C C . ASN A 1 92 ? 6.706 10.634 13.578 1.00 98.75 92 ASN A C 1
ATOM 725 O O . ASN A 1 92 ? 7.569 9.771 13.738 1.00 98.75 92 ASN A O 1
ATOM 729 N N . PRO A 1 93 ? 5.536 10.578 14.246 1.00 98.56 93 PRO A N 1
ATOM 730 C CA . PRO A 1 93 ? 5.279 9.582 15.291 1.00 98.56 93 PRO A CA 1
ATOM 731 C C . PRO A 1 93 ? 5.297 8.138 14.774 1.00 98.56 93 PRO A C 1
ATOM 733 O O . PRO A 1 93 ? 5.708 7.238 15.506 1.00 98.56 93 PRO A O 1
ATOM 736 N N . LEU A 1 94 ? 4.918 7.922 13.509 1.00 98.88 94 LEU A N 1
ATOM 737 C CA . LEU A 1 94 ? 4.909 6.596 12.900 1.00 98.88 94 LEU A CA 1
ATOM 738 C C . LEU A 1 94 ? 6.333 6.087 12.677 1.00 98.88 94 LEU A C 1
ATOM 740 O O . LEU A 1 94 ? 6.624 4.938 12.988 1.00 98.88 94 LEU A O 1
ATOM 744 N N . ILE A 1 95 ? 7.231 6.933 12.162 1.00 98.88 95 ILE A N 1
ATOM 745 C CA . ILE A 1 95 ? 8.641 6.594 11.924 1.00 98.88 95 ILE A CA 1
ATOM 746 C C . ILE A 1 95 ? 9.505 7.814 12.281 1.00 98.88 95 ILE A C 1
ATOM 748 O O . ILE A 1 95 ? 9.710 8.688 11.437 1.00 98.88 95 ILE A O 1
ATOM 752 N N . PRO A 1 96 ? 10.021 7.906 13.523 1.00 98.75 96 PRO A N 1
ATOM 753 C CA . PRO A 1 96 ? 10.691 9.119 13.993 1.00 98.75 96 PRO A CA 1
ATOM 754 C C . PRO A 1 96 ? 11.948 9.500 13.209 1.00 98.75 96 PRO A C 1
ATOM 756 O O . PRO A 1 96 ? 12.168 10.679 12.972 1.00 98.75 96 PRO A O 1
ATOM 759 N N . ASN A 1 97 ? 12.754 8.527 12.794 1.00 98.56 97 ASN A N 1
ATOM 760 C CA . ASN A 1 97 ? 14.005 8.715 12.052 1.00 98.56 97 ASN A CA 1
ATOM 761 C C . ASN A 1 97 ? 13.852 8.297 10.578 1.00 98.56 97 ASN A C 1
ATOM 763 O O . ASN A 1 97 ? 14.696 7.582 10.046 1.00 98.56 97 ASN A O 1
ATOM 767 N N . VAL A 1 98 ? 12.739 8.668 9.933 1.00 98.75 98 VAL A N 1
ATOM 768 C CA . VAL A 1 98 ? 12.291 8.114 8.637 1.00 98.75 98 VAL A CA 1
ATOM 769 C C . VAL A 1 98 ? 13.338 8.131 7.519 1.00 98.75 98 VAL A C 1
ATOM 771 O O . VAL A 1 98 ? 13.411 7.164 6.761 1.00 98.75 98 VAL A O 1
ATOM 774 N N . PHE A 1 99 ? 14.171 9.172 7.418 1.00 98.75 99 PHE A N 1
ATOM 775 C CA . PHE A 1 99 ? 15.174 9.254 6.349 1.00 98.75 99 PHE A CA 1
ATOM 776 C C . PHE A 1 99 ? 16.331 8.267 6.547 1.00 98.75 99 PHE A C 1
ATOM 778 O O . PHE A 1 99 ? 16.901 7.798 5.566 1.00 98.75 99 PHE A O 1
ATOM 785 N N . GLU A 1 100 ? 16.657 7.932 7.797 1.00 98.75 100 GLU A N 1
ATOM 786 C CA . GLU A 1 100 ? 17.631 6.890 8.136 1.00 98.75 100 GLU A CA 1
ATOM 787 C C . GLU A 1 100 ? 16.979 5.503 8.085 1.00 98.75 100 GLU A C 1
ATOM 789 O O . GLU A 1 100 ? 17.483 4.591 7.434 1.00 98.75 100 GLU A O 1
ATOM 794 N N . GLU A 1 101 ? 15.823 5.354 8.734 1.00 98.81 101 GLU A N 1
ATOM 795 C CA . GLU A 1 101 ? 15.112 4.084 8.885 1.00 98.81 101 GLU A CA 1
ATOM 796 C C . GLU A 1 101 ? 14.746 3.470 7.521 1.00 98.81 101 GLU A C 1
ATOM 798 O O . GLU A 1 101 ? 14.857 2.256 7.337 1.00 98.81 101 GLU A O 1
ATOM 803 N N . LEU A 1 102 ? 14.354 4.304 6.547 1.00 98.81 102 LEU A N 1
ATOM 804 C CA . LEU A 1 102 ? 13.914 3.884 5.211 1.00 98.81 102 LEU A CA 1
ATOM 805 C C . LEU A 1 102 ? 14.882 4.293 4.086 1.00 98.81 102 LEU A C 1
ATOM 807 O O . LEU A 1 102 ? 14.482 4.316 2.915 1.00 98.81 102 LEU A O 1
ATOM 811 N N . GLN A 1 103 ? 16.145 4.589 4.421 1.00 98.69 103 GLN A N 1
ATOM 812 C CA . GLN A 1 103 ? 17.150 5.135 3.499 1.00 98.69 103 GLN A CA 1
ATOM 813 C C . GLN A 1 103 ? 17.216 4.380 2.163 1.00 98.69 103 GLN A C 1
ATOM 815 O O . GLN A 1 103 ? 17.150 5.003 1.108 1.00 98.69 103 GLN A O 1
ATOM 820 N N . GLU A 1 104 ? 17.267 3.042 2.192 1.00 98.69 104 GLU A N 1
ATOM 821 C CA . GLU A 1 104 ? 17.371 2.219 0.978 1.00 98.69 104 GLU A CA 1
ATOM 822 C C . GLU A 1 104 ? 16.242 2.505 -0.027 1.00 98.69 104 GLU A C 1
ATOM 824 O O . GLU A 1 104 ? 16.479 2.623 -1.231 1.00 98.69 104 GLU A O 1
ATOM 829 N N . SER A 1 105 ? 15.005 2.614 0.463 1.00 98.62 105 SER A N 1
ATOM 830 C CA . SER A 1 105 ? 13.836 2.833 -0.391 1.00 98.62 105 SER A CA 1
ATOM 831 C C . SER A 1 105 ? 13.804 4.242 -0.979 1.00 98.62 105 SER A C 1
ATOM 833 O O . SER A 1 105 ? 13.537 4.405 -2.170 1.00 98.62 105 SER A O 1
ATOM 835 N N . LEU A 1 106 ? 14.143 5.246 -0.166 1.00 98.81 106 LEU A N 1
ATOM 836 C CA . LEU A 1 106 ? 14.160 6.653 -0.559 1.00 98.81 106 LEU A CA 1
ATOM 837 C C . LEU A 1 106 ? 15.282 6.936 -1.564 1.00 98.81 106 LEU A C 1
ATOM 839 O O . LEU A 1 106 ? 15.058 7.617 -2.566 1.00 98.81 106 LEU A O 1
ATOM 843 N N . GLU A 1 107 ? 16.466 6.355 -1.350 1.00 98.75 107 GLU A N 1
ATOM 844 C CA . GLU A 1 107 ? 17.588 6.439 -2.287 1.00 98.75 107 GLU A CA 1
ATOM 845 C C . GLU A 1 107 ? 17.283 5.724 -3.603 1.00 98.75 107 GLU A C 1
ATOM 847 O O . GLU A 1 107 ? 17.531 6.281 -4.673 1.00 98.75 107 GLU A O 1
ATOM 852 N N . TRP A 1 108 ? 16.708 4.515 -3.552 1.00 98.81 108 TRP A N 1
ATOM 853 C CA . TRP A 1 108 ? 16.335 3.784 -4.764 1.00 98.81 108 TRP A CA 1
ATOM 854 C C . TRP A 1 108 ? 15.353 4.574 -5.629 1.00 98.81 108 TRP A C 1
ATOM 856 O O . TRP A 1 108 ? 15.535 4.650 -6.849 1.00 98.81 108 TRP A O 1
ATOM 866 N N . ALA A 1 109 ? 14.333 5.141 -4.985 1.00 98.75 109 ALA A N 1
ATOM 867 C CA . ALA A 1 109 ? 13.270 5.902 -5.620 1.00 98.75 109 ALA A CA 1
ATOM 868 C C . ALA A 1 109 ? 13.661 7.350 -5.948 1.00 98.75 109 ALA A C 1
ATOM 870 O O . ALA A 1 109 ? 12.865 8.053 -6.556 1.00 98.75 109 ALA A O 1
ATOM 871 N N . ASN A 1 110 ? 14.848 7.821 -5.543 1.00 98.44 110 ASN A N 1
ATOM 872 C CA . ASN A 1 110 ? 15.250 9.227 -5.665 1.00 98.44 110 ASN A CA 1
ATOM 873 C C . ASN A 1 110 ? 14.155 10.193 -5.156 1.00 98.44 110 ASN A C 1
ATOM 875 O O . ASN A 1 110 ? 13.796 11.171 -5.814 1.00 98.44 110 ASN A O 1
ATOM 879 N N . SER A 1 111 ? 13.591 9.877 -3.989 1.00 98.31 111 SER A N 1
ATOM 880 C CA . SER A 1 111 ? 12.449 10.579 -3.403 1.00 98.31 111 SER A CA 1
ATOM 881 C C . SER A 1 111 ? 12.715 10.936 -1.943 1.00 98.31 111 SER A C 1
ATOM 883 O O . SER A 1 111 ? 13.504 10.294 -1.256 1.00 98.31 111 SER A O 1
ATOM 885 N N . ASN A 1 112 ? 12.044 11.977 -1.459 1.00 98.06 112 ASN A N 1
ATOM 886 C CA . ASN A 1 112 ? 12.046 12.388 -0.053 1.00 98.06 112 ASN A CA 1
ATOM 887 C C . ASN A 1 112 ? 10.681 12.173 0.620 1.00 98.06 112 ASN A C 1
ATOM 889 O O . ASN A 1 112 ? 10.438 12.697 1.707 1.00 98.06 112 ASN A O 1
ATOM 893 N N . THR A 1 113 ? 9.781 11.444 -0.037 1.00 98.75 113 THR A N 1
ATOM 894 C CA . THR A 1 113 ? 8.453 11.122 0.476 1.00 98.75 113 THR A CA 1
ATOM 895 C C . THR A 1 113 ? 8.097 9.667 0.189 1.00 98.75 113 THR A C 1
ATOM 897 O O . THR A 1 113 ? 8.752 8.995 -0.608 1.00 98.75 113 THR A O 1
ATOM 900 N N . LEU A 1 114 ? 7.044 9.195 0.847 1.00 98.88 114 LEU A N 1
ATOM 901 C CA . LEU A 1 114 ? 6.452 7.876 0.648 1.00 98.88 114 LEU A CA 1
ATOM 902 C C . LEU A 1 114 ? 5.116 8.023 -0.082 1.00 98.88 114 LEU A C 1
ATOM 904 O O . LEU A 1 114 ? 4.489 9.085 -0.019 1.00 98.88 114 LEU A O 1
ATOM 908 N N . TRP A 1 115 ? 4.708 6.973 -0.780 1.00 98.88 115 TRP A N 1
ATOM 909 C CA . TRP A 1 115 ? 3.415 6.868 -1.465 1.00 98.88 115 TRP A CA 1
ATOM 910 C C . TRP A 1 115 ? 2.474 5.947 -0.666 1.00 98.88 115 TRP A C 1
ATOM 912 O O . TRP A 1 115 ? 2.750 5.693 0.511 1.00 98.88 115 TRP A O 1
ATOM 922 N N . ALA A 1 116 ? 1.349 5.532 -1.256 1.00 98.56 116 ALA A N 1
ATOM 923 C CA . ALA A 1 116 ? 0.233 4.880 -0.574 1.00 98.56 116 ALA A CA 1
ATOM 924 C C . ALA A 1 116 ? 0.706 3.695 0.273 1.00 98.56 116 ALA A C 1
ATOM 926 O O . ALA A 1 116 ? 1.360 2.789 -0.238 1.00 98.56 116 ALA A O 1
ATOM 927 N N . ALA A 1 117 ? 0.408 3.721 1.568 1.00 98.75 117 ALA A N 1
ATOM 928 C CA . ALA A 1 117 ? 0.784 2.663 2.492 1.00 98.75 117 ALA A CA 1
ATOM 929 C C . ALA A 1 117 ? -0.424 1.789 2.815 1.00 98.75 117 ALA A C 1
ATOM 931 O O . ALA A 1 117 ? -1.555 2.272 2.836 1.00 98.75 117 ALA A O 1
ATOM 932 N N . ASP A 1 118 ? -0.150 0.541 3.172 1.00 98.94 118 ASP A N 1
ATOM 933 C CA . ASP A 1 118 ? -1.118 -0.329 3.825 1.00 98.94 118 ASP A CA 1
ATOM 934 C C . ASP A 1 118 ? -0.584 -0.800 5.180 1.00 98.94 118 ASP A C 1
ATOM 936 O O . ASP A 1 118 ? 0.627 -0.958 5.355 1.00 98.94 118 ASP A O 1
ATOM 940 N N . VAL A 1 119 ? -1.478 -0.984 6.151 1.00 98.94 119 VAL A N 1
ATOM 941 C CA . VAL A 1 119 ? -1.145 -1.486 7.486 1.00 98.94 119 VAL A CA 1
ATOM 942 C C . VAL A 1 119 ? -2.098 -2.612 7.849 1.00 98.94 119 VAL A C 1
ATOM 944 O O . VAL A 1 119 ? -3.298 -2.394 7.981 1.00 98.94 119 VAL A O 1
ATOM 947 N N . ILE A 1 120 ? -1.538 -3.787 8.130 1.00 98.88 120 ILE A N 1
ATOM 948 C CA . ILE A 1 120 ? -2.271 -4.976 8.575 1.00 98.88 120 ILE A CA 1
ATOM 949 C C . ILE A 1 120 ? -1.697 -5.504 9.893 1.00 98.88 120 ILE A C 1
ATOM 951 O O . ILE A 1 120 ? -0.494 -5.420 10.146 1.00 98.88 120 ILE A O 1
ATOM 955 N N . GLN A 1 121 ? -2.553 -6.062 10.750 1.00 98.81 121 GLN A N 1
ATOM 956 C CA . GLN A 1 121 ? -2.116 -6.822 11.919 1.00 98.81 121 GLN A CA 1
ATOM 957 C C . GLN A 1 121 ? -1.952 -8.300 11.545 1.00 98.81 121 GLN A C 1
ATOM 959 O O . GLN A 1 121 ? -2.900 -8.912 11.052 1.00 98.81 121 GLN A O 1
ATOM 964 N N . LEU A 1 122 ? -0.771 -8.875 11.781 1.00 98.62 122 LEU A N 1
ATOM 965 C CA . LEU A 1 122 ? -0.523 -10.305 11.548 1.00 98.62 122 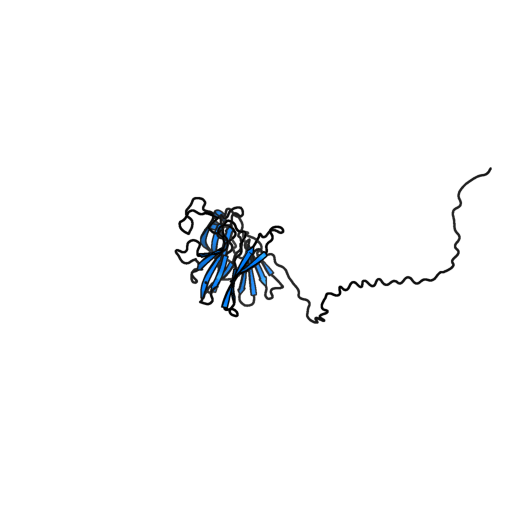LEU A CA 1
ATOM 966 C C . LEU A 1 122 ? -0.743 -11.133 12.825 1.00 98.62 122 LEU A C 1
ATOM 968 O O . LEU A 1 122 ? -1.027 -10.597 13.897 1.00 98.62 122 LEU A O 1
ATOM 972 N N . GLU A 1 123 ? -0.623 -12.460 12.715 1.00 97.06 123 GLU A N 1
ATOM 973 C CA . GLU A 1 123 ? -0.928 -13.407 13.803 1.00 97.06 123 GLU A CA 1
ATOM 974 C C . GLU A 1 123 ? -0.049 -13.229 15.054 1.00 97.06 123 GLU A C 1
ATOM 976 O O . GLU A 1 123 ? -0.449 -13.607 16.156 1.00 97.06 123 GLU A O 1
ATOM 981 N N . ASP A 1 124 ? 1.131 -12.619 14.909 1.00 98.12 124 ASP A N 1
ATOM 982 C CA . ASP A 1 124 ? 2.013 -12.258 16.026 1.00 98.12 124 ASP A CA 1
ATOM 983 C C . ASP A 1 124 ? 1.510 -11.044 16.838 1.00 98.12 124 ASP A C 1
ATOM 985 O O . ASP A 1 124 ? 2.120 -10.671 17.846 1.00 98.12 124 ASP A O 1
ATOM 989 N N . GLY A 1 125 ? 0.395 -10.438 16.417 1.00 98.38 125 GLY A N 1
ATOM 990 C CA . GLY A 1 125 ? -0.242 -9.281 17.036 1.0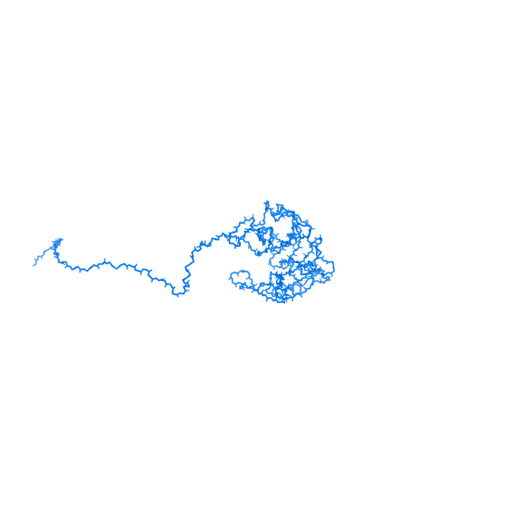0 98.38 125 GLY A CA 1
ATOM 991 C C . GLY A 1 125 ? 0.412 -7.942 16.694 1.00 98.38 125 GLY A C 1
ATOM 992 O O . GLY A 1 125 ? -0.066 -6.914 17.177 1.00 98.38 125 GLY A O 1
ATOM 993 N N . LYS A 1 126 ? 1.473 -7.925 15.880 1.00 98.88 126 LYS A N 1
ATOM 994 C CA . LYS A 1 126 ? 2.169 -6.701 15.463 1.00 98.88 126 LYS A CA 1
ATOM 995 C C . LYS A 1 126 ? 1.541 -6.114 14.206 1.00 98.88 126 LYS A C 1
ATOM 997 O O . LYS A 1 126 ? 0.855 -6.796 13.448 1.00 98.88 126 LYS A O 1
ATOM 1002 N N . PHE A 1 127 ? 1.828 -4.840 13.972 1.00 98.94 127 PHE A N 1
ATOM 1003 C CA . PHE A 1 127 ? 1.340 -4.084 12.826 1.00 98.94 127 PHE A CA 1
ATOM 1004 C C . PHE A 1 127 ? 2.426 -3.988 11.766 1.00 98.94 127 PHE A C 1
ATOM 1006 O O . PHE A 1 127 ? 3.525 -3.506 12.041 1.00 98.94 127 PHE A O 1
ATOM 1013 N N . TYR A 1 128 ? 2.111 -4.451 10.564 1.00 98.94 128 TYR A N 1
ATOM 1014 C CA . TYR A 1 128 ? 2.996 -4.497 9.412 1.00 98.94 128 TYR A CA 1
ATOM 1015 C C . TYR A 1 128 ? 2.563 -3.412 8.434 1.00 98.94 128 TYR A C 1
ATOM 1017 O O . TYR A 1 128 ? 1.505 -3.518 7.822 1.00 98.94 128 TYR A O 1
ATOM 1025 N N . MET A 1 129 ? 3.382 -2.370 8.312 1.00 98.94 129 MET A N 1
ATOM 1026 C CA . MET A 1 129 ? 3.225 -1.316 7.320 1.00 98.94 129 MET A CA 1
ATOM 1027 C C . MET A 1 129 ? 3.966 -1.703 6.045 1.00 98.94 129 MET A C 1
ATOM 1029 O O . MET A 1 129 ? 5.200 -1.733 6.027 1.00 98.94 129 MET A O 1
ATOM 1033 N N . TYR A 1 130 ? 3.217 -1.944 4.978 1.00 98.94 130 TYR A N 1
ATOM 1034 C CA . TYR A 1 130 ? 3.741 -2.077 3.628 1.00 98.94 130 TYR A CA 1
ATOM 1035 C C . TYR A 1 130 ? 3.893 -0.673 3.050 1.00 98.94 130 TYR A C 1
ATOM 1037 O O . TYR A 1 130 ? 2.927 -0.035 2.633 1.00 98.94 130 TYR A O 1
ATOM 1045 N N . TYR A 1 131 ? 5.121 -0.163 3.094 1.00 98.94 131 TYR A N 1
ATOM 1046 C CA . TYR A 1 131 ? 5.459 1.186 2.653 1.00 98.94 131 TYR A CA 1
ATOM 1047 C C . TYR A 1 131 ? 6.149 1.138 1.294 1.00 98.94 131 TYR A C 1
ATOM 1049 O O . TYR A 1 131 ? 6.857 0.185 0.967 1.00 98.94 131 TYR A O 1
ATOM 1057 N N . ASN A 1 132 ? 6.029 2.209 0.519 1.00 98.94 132 ASN A N 1
ATOM 1058 C CA . ASN A 1 132 ? 6.760 2.336 -0.732 1.00 98.94 132 ASN A CA 1
ATOM 1059 C C . ASN A 1 132 ? 7.138 3.785 -1.041 1.00 98.94 132 ASN A C 1
ATOM 1061 O O . ASN A 1 132 ? 6.571 4.739 -0.503 1.00 98.94 132 ASN A O 1
ATOM 1065 N N . ALA A 1 133 ? 8.133 3.930 -1.909 1.00 98.88 133 ALA A N 1
ATOM 1066 C CA . ALA A 1 133 ? 8.574 5.201 -2.459 1.00 98.88 133 ALA A CA 1
ATOM 1067 C C . ALA A 1 133 ? 8.727 5.069 -3.975 1.00 98.88 133 ALA A C 1
ATOM 1069 O O . ALA A 1 133 ? 9.170 4.028 -4.463 1.00 98.88 133 ALA A O 1
ATOM 1070 N N . CYS A 1 134 ? 8.406 6.139 -4.699 1.00 98.88 134 CYS A N 1
ATOM 1071 C CA . CYS A 1 134 ? 8.491 6.230 -6.153 1.00 98.88 134 CYS A CA 1
ATOM 1072 C C . CYS A 1 134 ? 9.091 7.581 -6.558 1.00 98.88 134 CYS A C 1
ATOM 1074 O O . CYS A 1 134 ? 8.827 8.601 -5.913 1.00 98.88 134 CYS A O 1
ATOM 1076 N N . GLN A 1 135 ? 9.873 7.587 -7.640 1.00 98.56 135 GLN A N 1
ATOM 1077 C CA . GLN A 1 135 ? 10.453 8.803 -8.227 1.00 98.56 135 GLN A CA 1
ATOM 1078 C C . GLN A 1 135 ? 9.384 9.775 -8.755 1.00 98.56 135 GLN A C 1
ATOM 1080 O O . GLN A 1 135 ? 9.587 10.987 -8.785 1.00 98.56 135 GLN A O 1
ATOM 1085 N N . GLY A 1 136 ? 8.230 9.239 -9.156 1.00 97.19 136 GLY A N 1
ATOM 1086 C CA . GLY A 1 136 ? 7.047 9.978 -9.592 1.00 97.19 136 GLY A CA 1
ATOM 1087 C C . GLY A 1 136 ? 6.956 10.219 -11.095 1.00 97.19 136 GLY A C 1
ATOM 1088 O O . GLY A 1 136 ? 5.874 10.087 -11.657 1.00 97.19 136 GLY A O 1
ATOM 1089 N N . ASP A 1 137 ? 8.067 10.499 -11.773 1.00 96.44 137 ASP A N 1
ATOM 1090 C CA . ASP A 1 137 ? 8.120 10.636 -13.239 1.00 96.44 137 ASP A CA 1
ATOM 1091 C C . ASP A 1 137 ? 8.517 9.336 -13.970 1.00 96.44 137 ASP A C 1
ATOM 1093 O O . ASP A 1 137 ? 8.490 9.274 -15.200 1.00 96.44 137 ASP A O 1
ATOM 1097 N N . ALA A 1 138 ? 8.853 8.287 -13.218 1.00 97.19 138 ALA A N 1
ATOM 1098 C CA . ALA A 1 138 ? 9.179 6.953 -13.707 1.00 97.19 138 ALA A CA 1
ATOM 1099 C C . ALA A 1 138 ? 8.789 5.892 -12.659 1.00 97.19 138 ALA A C 1
ATOM 1101 O O . ALA A 1 138 ? 8.798 6.205 -11.466 1.00 97.19 138 ALA A O 1
ATOM 1102 N N . PRO A 1 139 ? 8.535 4.627 -13.055 1.00 98.38 139 PRO A N 1
ATOM 1103 C CA . PRO A 1 139 ? 8.284 3.517 -12.129 1.00 98.38 139 PRO A CA 1
ATOM 1104 C C . PRO A 1 139 ? 9.582 3.028 -11.465 1.00 98.38 139 PRO A C 1
ATOM 1106 O O . PRO A 1 139 ? 9.902 1.843 -11.457 1.00 98.38 139 PRO A O 1
ATOM 1109 N N . ARG A 1 140 ? 10.389 3.968 -10.970 1.00 98.75 140 ARG A N 1
ATOM 1110 C CA . ARG A 1 140 ? 11.589 3.721 -10.181 1.00 98.75 140 ARG A CA 1
ATOM 1111 C C . ARG A 1 140 ? 11.164 3.719 -8.720 1.00 98.75 140 ARG A C 1
ATOM 1113 O O . ARG A 1 140 ? 11.167 4.762 -8.069 1.00 98.75 140 ARG A O 1
ATOM 1120 N N . SER A 1 141 ? 10.769 2.540 -8.249 1.00 98.88 141 SER A N 1
ATOM 1121 C CA . SER A 1 141 ? 10.107 2.403 -6.949 1.00 98.88 141 SER A CA 1
ATOM 1122 C C . SER A 1 141 ? 10.610 1.218 -6.150 1.00 98.88 141 SER A C 1
ATOM 1124 O O . SER A 1 141 ? 11.077 0.227 -6.723 1.00 98.88 141 SER A O 1
ATOM 1126 N N . ALA A 1 142 ? 10.502 1.336 -4.831 1.00 98.88 142 ALA A N 1
ATOM 1127 C CA . ALA A 1 142 ? 10.837 0.306 -3.859 1.00 98.88 142 ALA A CA 1
ATOM 1128 C C . ALA A 1 142 ? 9.676 0.120 -2.877 1.00 98.88 142 ALA A C 1
ATOM 1130 O O . ALA A 1 142 ? 9.174 1.105 -2.338 1.00 98.88 142 ALA A O 1
ATOM 1131 N N . LEU A 1 143 ? 9.319 -1.138 -2.621 1.00 98.94 143 LEU A N 1
ATOM 1132 C CA . LEU A 1 143 ? 8.282 -1.574 -1.687 1.00 98.94 143 LEU A CA 1
ATOM 1133 C C . LEU A 1 143 ? 8.927 -2.429 -0.589 1.00 98.94 143 LEU A C 1
ATOM 1135 O O . LEU A 1 143 ? 9.698 -3.357 -0.868 1.00 98.94 143 LEU A O 1
ATOM 1139 N N . GLY A 1 144 ? 8.644 -2.084 0.662 1.00 98.94 144 GLY A N 1
ATOM 1140 C CA . GLY A 1 144 ? 9.220 -2.715 1.844 1.00 98.94 144 GLY A CA 1
ATOM 1141 C C . GLY A 1 144 ? 8.228 -2.829 2.992 1.00 98.94 144 GLY A C 1
ATOM 1142 O O . GLY A 1 144 ? 7.064 -2.453 2.870 1.00 98.94 144 GLY A O 1
ATOM 1143 N N . ILE A 1 145 ? 8.707 -3.374 4.109 1.00 98.88 145 ILE A N 1
ATOM 1144 C CA . ILE A 1 145 ? 7.904 -3.618 5.312 1.00 98.88 145 ILE A CA 1
ATOM 1145 C C . ILE A 1 145 ? 8.554 -2.920 6.496 1.00 98.88 145 ILE A C 1
ATOM 1147 O O . ILE A 1 145 ? 9.748 -3.092 6.738 1.00 98.88 145 ILE A O 1
ATOM 1151 N N . ALA A 1 146 ? 7.766 -2.199 7.282 1.00 98.94 146 ALA A N 1
ATOM 1152 C CA . ALA A 1 146 ? 8.149 -1.762 8.616 1.00 98.94 146 ALA A CA 1
ATOM 1153 C C . ALA A 1 146 ? 7.148 -2.308 9.642 1.00 98.94 146 ALA A C 1
ATOM 1155 O O . ALA A 1 146 ? 5.970 -2.454 9.335 1.00 98.94 146 ALA A O 1
ATOM 1156 N N . VAL A 1 147 ? 7.600 -2.639 10.852 1.00 98.94 147 VAL A N 1
ATOM 1157 C CA . VAL A 1 147 ? 6.775 -3.317 11.866 1.00 98.94 147 VAL A CA 1
ATOM 1158 C C . VAL A 1 147 ? 6.766 -2.559 13.181 1.00 98.94 147 VAL A C 1
ATOM 1160 O O . VAL A 1 147 ? 7.814 -2.106 13.641 1.00 98.94 147 VAL A O 1
ATOM 1163 N N . ALA A 1 148 ? 5.594 -2.448 13.800 1.00 98.94 148 ALA A N 1
ATOM 1164 C CA . ALA A 1 148 ? 5.401 -1.828 15.104 1.00 98.94 148 ALA A CA 1
ATOM 1165 C C . ALA A 1 148 ? 4.635 -2.745 16.064 1.00 98.94 148 ALA A C 1
ATOM 1167 O O . ALA A 1 148 ? 3.767 -3.517 15.661 1.00 98.94 148 ALA A O 1
ATOM 1168 N N . ASP A 1 149 ? 4.916 -2.605 17.360 1.00 98.81 149 ASP A N 1
ATOM 1169 C CA . ASP A 1 149 ? 4.116 -3.231 18.423 1.00 98.81 149 ASP A CA 1
ATOM 1170 C C . ASP A 1 149 ? 2.785 -2.498 18.665 1.00 98.81 149 ASP A C 1
ATOM 1172 O O . ASP A 1 149 ? 1.843 -3.084 19.188 1.00 98.81 149 ASP A O 1
ATOM 1176 N N . ASN A 1 150 ? 2.704 -1.217 18.293 1.00 98.69 150 ASN A N 1
ATOM 1177 C CA . ASN A 1 150 ? 1.511 -0.384 18.437 1.00 98.69 150 ASN A CA 1
ATOM 1178 C C . ASN A 1 150 ? 1.138 0.217 17.081 1.00 98.69 150 ASN A C 1
ATOM 1180 O O . ASN A 1 150 ? 2.020 0.610 16.320 1.00 98.69 150 ASN A O 1
ATOM 1184 N N . ILE A 1 151 ? -0.161 0.353 16.813 1.00 98.81 151 ILE A N 1
ATOM 1185 C CA . ILE A 1 151 ? -0.673 0.833 15.520 1.00 98.81 151 ILE A CA 1
ATOM 1186 C C . ILE A 1 151 ? -0.184 2.250 15.168 1.00 98.81 151 ILE A C 1
ATOM 1188 O O . ILE A 1 151 ? 0.072 2.546 14.004 1.00 98.81 151 ILE A O 1
ATOM 1192 N N . GLU A 1 152 ? 0.033 3.107 16.171 1.00 98.81 152 GLU A N 1
ATOM 1193 C CA . GLU A 1 152 ? 0.556 4.476 16.006 1.00 98.81 152 GLU A CA 1
ATOM 1194 C C . GLU A 1 152 ? 2.102 4.542 16.013 1.00 98.81 152 GLU A C 1
ATOM 1196 O O . GLU A 1 152 ? 2.678 5.625 16.101 1.00 98.81 152 GLU A O 1
ATOM 1201 N N . GLY A 1 153 ? 2.786 3.396 15.900 1.00 98.56 153 GLY A N 1
ATOM 1202 C CA . GLY A 1 153 ? 4.243 3.295 15.818 1.00 98.56 153 GLY A CA 1
ATOM 1203 C C . GLY A 1 153 ? 4.970 3.203 17.174 1.00 98.56 153 GLY A C 1
ATOM 1204 O O . GLY A 1 153 ? 4.357 2.938 18.213 1.00 98.56 153 GLY A O 1
ATOM 1205 N N . PRO A 1 154 ? 6.305 3.391 17.184 1.00 98.81 154 PRO A N 1
ATOM 1206 C CA . PRO A 1 154 ? 7.145 3.591 16.005 1.00 98.81 154 PRO A CA 1
ATOM 1207 C C . PRO A 1 154 ? 7.321 2.290 15.205 1.00 98.81 154 PRO A C 1
ATOM 1209 O O . PRO A 1 154 ? 7.585 1.233 15.779 1.00 98.81 154 PRO A O 1
ATOM 1212 N N . TYR A 1 155 ? 7.217 2.377 13.881 1.00 98.94 155 TYR A N 1
ATOM 1213 C CA . TYR A 1 155 ? 7.504 1.285 12.956 1.00 98.94 155 TYR A CA 1
ATOM 1214 C C . TYR A 1 155 ? 9.009 1.178 12.706 1.00 98.94 155 TYR A C 1
ATOM 1216 O O . TYR A 1 155 ? 9.708 2.185 12.561 1.00 98.94 155 TYR A O 1
ATOM 1224 N N . LYS A 1 156 ? 9.504 -0.061 12.662 1.00 98.94 156 LYS A N 1
ATOM 1225 C CA . LYS A 1 156 ? 10.906 -0.407 12.420 1.00 98.94 156 LYS A CA 1
ATOM 1226 C C . LYS A 1 156 ? 11.070 -1.207 11.147 1.00 98.94 156 LYS A C 1
ATOM 1228 O O . LYS A 1 156 ? 10.358 -2.186 10.932 1.00 98.94 156 LYS A O 1
ATOM 1233 N N . ASN A 1 157 ? 11.997 -0.774 10.303 1.00 98.88 157 ASN A N 1
ATOM 1234 C CA . ASN A 1 157 ? 12.182 -1.338 8.978 1.00 98.88 157 ASN A CA 1
ATOM 1235 C C . ASN A 1 157 ? 12.634 -2.806 9.062 1.00 98.88 157 ASN A C 1
ATOM 1237 O O . ASN A 1 157 ? 13.554 -3.145 9.809 1.00 98.88 157 ASN A O 1
ATOM 1241 N N . LYS A 1 158 ? 11.994 -3.676 8.278 1.00 98.56 158 LYS A N 1
ATOM 1242 C CA . LYS A 1 158 ? 12.410 -5.069 8.053 1.00 98.56 158 LYS A CA 1
ATOM 1243 C C . LYS A 1 158 ? 13.134 -5.257 6.721 1.00 98.56 158 LYS A C 1
ATOM 1245 O O . LYS A 1 158 ? 13.817 -6.265 6.562 1.00 98.56 158 LYS A O 1
ATOM 1250 N N . GLY A 1 159 ? 13.015 -4.306 5.798 1.00 98.56 159 GLY A N 1
ATOM 1251 C CA . GLY A 1 159 ? 13.730 -4.277 4.527 1.00 98.56 159 GLY A CA 1
ATOM 1252 C C . GLY A 1 159 ? 12.820 -4.106 3.312 1.00 98.56 159 GLY A C 1
ATOM 1253 O O . GLY A 1 159 ? 11.610 -4.344 3.359 1.00 98.56 159 GLY A O 1
ATOM 1254 N N . VAL A 1 160 ? 13.443 -3.709 2.202 1.00 98.81 160 VAL A N 1
ATOM 1255 C CA . VAL A 1 160 ? 12.829 -3.681 0.870 1.00 98.81 160 VAL A CA 1
ATOM 1256 C C . VAL A 1 160 ? 12.827 -5.096 0.294 1.00 98.81 160 VAL A C 1
ATOM 1258 O O . VAL A 1 160 ? 13.850 -5.777 0.328 1.00 98.81 160 VAL A O 1
ATOM 1261 N N . PHE A 1 161 ? 11.699 -5.528 -0.268 1.00 98.75 161 PHE A N 1
ATOM 1262 C CA . PHE A 1 161 ? 11.579 -6.857 -0.883 1.00 98.75 161 PHE A CA 1
ATOM 1263 C C . PHE A 1 161 ? 11.225 -6.814 -2.367 1.00 98.75 161 PHE A C 1
ATOM 1265 O O . PHE A 1 161 ? 11.426 -7.804 -3.067 1.00 98.75 161 PHE A O 1
ATOM 1272 N N . LEU A 1 162 ? 10.729 -5.680 -2.870 1.00 98.81 162 LEU A N 1
ATOM 1273 C CA . LEU A 1 162 ? 10.378 -5.536 -4.275 1.00 98.81 162 LEU A CA 1
ATOM 1274 C C . LEU A 1 162 ? 10.835 -4.184 -4.819 1.00 98.81 162 LEU A C 1
ATOM 1276 O O . LEU A 1 162 ? 10.702 -3.148 -4.167 1.00 98.81 162 LEU A O 1
ATOM 1280 N N . LYS A 1 163 ? 11.385 -4.202 -6.034 1.00 98.88 163 LYS A N 1
ATOM 1281 C CA . LYS A 1 163 ? 11.841 -3.012 -6.755 1.00 98.88 163 LYS A CA 1
ATOM 1282 C C . LYS A 1 163 ? 11.322 -3.025 -8.191 1.00 98.88 163 LYS A C 1
ATOM 1284 O O . LYS A 1 163 ? 11.074 -4.075 -8.784 1.00 98.88 163 LYS A O 1
ATOM 1289 N N . SER A 1 164 ? 11.199 -1.833 -8.752 1.00 98.88 164 SER A N 1
ATOM 1290 C CA . SER A 1 164 ? 10.867 -1.573 -10.156 1.00 98.88 164 SER A CA 1
ATOM 1291 C C . SER A 1 164 ? 11.763 -0.457 -10.700 1.00 98.88 164 SER A C 1
ATOM 1293 O O . SER A 1 164 ? 12.415 0.261 -9.930 1.00 98.88 164 SER A O 1
ATOM 1295 N N . GLY A 1 165 ? 11.852 -0.340 -12.026 1.00 98.56 165 GLY A N 1
ATOM 1296 C CA . GLY A 1 165 ? 12.622 0.718 -12.689 1.00 98.56 165 GLY A CA 1
ATOM 1297 C C . GLY A 1 165 ? 14.130 0.468 -12.716 1.00 98.56 165 GLY A C 1
ATOM 1298 O O . GLY A 1 165 ? 14.914 1.417 -12.782 1.00 98.56 165 GLY A O 1
ATOM 1299 N N . MET A 1 166 ? 14.564 -0.793 -12.640 1.00 98.25 166 MET A N 1
ATOM 1300 C CA . MET A 1 166 ? 15.954 -1.208 -12.873 1.00 98.25 166 MET A CA 1
ATOM 1301 C C . MET A 1 166 ? 16.248 -1.312 -14.378 1.00 98.25 166 MET A C 1
ATOM 1303 O O . MET A 1 166 ? 16.322 -2.386 -14.965 1.00 98.25 166 MET A O 1
ATOM 1307 N N . TRP A 1 167 ? 16.338 -0.162 -15.045 1.00 97.56 167 TRP A N 1
ATOM 1308 C CA . TRP A 1 167 ? 16.457 -0.102 -16.503 1.00 97.56 167 TRP A CA 1
ATOM 1309 C C . TRP A 1 167 ? 17.688 -0.838 -17.035 1.00 97.56 167 TRP A C 1
ATOM 1311 O O . TRP A 1 167 ? 18.817 -0.510 -16.680 1.00 97.56 167 TRP A O 1
ATOM 1321 N N . GLY A 1 168 ? 17.463 -1.786 -17.947 1.00 97.62 168 GLY A N 1
ATOM 1322 C CA . GLY A 1 168 ? 18.536 -2.573 -18.561 1.00 97.62 168 GLY A CA 1
ATOM 1323 C C . GLY A 1 168 ? 19.142 -3.639 -17.645 1.00 97.62 168 GLY A C 1
ATOM 1324 O O . GLY A 1 168 ? 20.113 -4.279 -18.041 1.00 97.62 168 GLY A O 1
ATOM 1325 N N . GLU A 1 169 ? 18.570 -3.847 -16.460 1.00 98.00 169 GLU A N 1
ATOM 1326 C CA . GLU A 1 169 ? 18.979 -4.862 -15.493 1.00 98.00 169 GLU A CA 1
ATOM 1327 C C . GLU A 1 169 ? 17.874 -5.911 -15.326 1.00 98.00 169 GLU A C 1
ATOM 1329 O O . GLU A 1 169 ? 16.700 -5.660 -15.621 1.00 98.00 169 GLU A O 1
ATOM 1334 N N . GLU A 1 170 ? 18.265 -7.101 -14.867 1.00 97.62 170 GLU A N 1
ATOM 1335 C CA . GLU A 1 170 ? 17.317 -8.155 -14.512 1.00 97.62 170 GLU A CA 1
ATOM 1336 C C . GLU A 1 170 ? 16.431 -7.701 -13.346 1.00 97.62 170 GLU A C 1
ATOM 1338 O O . GLU A 1 170 ? 16.889 -7.127 -12.355 1.00 97.62 170 GLU A O 1
ATOM 1343 N N . SER A 1 171 ? 15.139 -7.948 -13.497 1.00 97.88 171 SER A N 1
ATOM 1344 C CA . SER A 1 171 ? 14.095 -7.654 -12.531 1.00 97.88 171 SER A CA 1
ATOM 1345 C C . SER A 1 171 ? 13.817 -8.886 -11.645 1.00 97.88 171 SER A C 1
ATOM 1347 O O . SER A 1 171 ? 14.386 -9.952 -11.884 1.00 97.88 171 SER A O 1
ATOM 1349 N N . PRO A 1 172 ? 12.957 -8.786 -10.614 1.00 96.69 172 PRO A N 1
ATOM 1350 C CA . PRO A 1 172 ? 12.595 -9.892 -9.723 1.00 96.69 172 PRO A CA 1
ATOM 1351 C C . PRO A 1 172 ? 12.154 -11.191 -10.412 1.00 96.69 172 PRO A C 1
ATOM 1353 O O . PRO A 1 172 ? 12.309 -12.260 -9.827 1.00 96.69 172 PRO A O 1
ATOM 1356 N N . ASP A 1 173 ? 11.608 -11.128 -11.628 1.00 97.25 173 ASP A N 1
ATOM 1357 C CA . ASP A 1 173 ? 11.204 -12.317 -12.390 1.00 97.25 173 ASP A CA 1
ATOM 1358 C C . ASP A 1 173 ? 12.332 -12.930 -13.252 1.00 97.25 173 ASP A C 1
ATOM 1360 O O . ASP A 1 173 ? 12.116 -13.918 -13.955 1.00 97.25 173 ASP A O 1
ATOM 1364 N N . GLY A 1 174 ? 13.541 -12.364 -13.190 1.00 97.69 174 GLY A N 1
ATOM 1365 C CA . GLY A 1 174 ? 14.718 -12.802 -13.942 1.00 97.69 174 GLY A CA 1
ATOM 1366 C C . GLY A 1 174 ? 14.794 -12.271 -15.376 1.00 97.69 174 GLY A C 1
ATOM 1367 O O . GLY A 1 174 ? 15.708 -12.641 -16.112 1.00 97.69 174 GLY A O 1
ATOM 1368 N N . THR A 1 175 ? 13.864 -11.413 -15.802 1.00 98.25 175 THR A N 1
ATOM 1369 C CA . THR A 1 175 ? 13.888 -10.767 -17.121 1.00 98.25 175 THR A CA 1
ATOM 1370 C C . THR A 1 175 ? 14.237 -9.284 -17.011 1.00 98.25 175 THR A C 1
ATOM 1372 O O . THR A 1 175 ? 14.131 -8.688 -15.941 1.00 98.25 175 THR A O 1
ATOM 1375 N N . ILE A 1 176 ? 14.691 -8.661 -18.105 1.00 98.62 176 ILE A N 1
ATOM 1376 C CA . ILE A 1 176 ? 15.019 -7.227 -18.100 1.00 98.62 176 ILE A CA 1
ATOM 1377 C C . ILE A 1 176 ? 13.764 -6.402 -17.805 1.00 98.62 176 ILE A C 1
ATOM 1379 O O . ILE A 1 176 ? 12.730 -6.614 -18.436 1.00 98.62 176 ILE A O 1
ATOM 1383 N N . TYR A 1 177 ? 13.860 -5.437 -16.884 1.00 98.75 177 TYR A N 1
ATOM 1384 C CA . TYR A 1 177 ? 12.703 -4.631 -16.499 1.00 98.75 177 TYR A CA 1
ATOM 1385 C C . TYR A 1 177 ? 12.100 -3.855 -17.685 1.00 98.75 177 TYR A C 1
ATOM 1387 O O . TYR A 1 177 ? 12.763 -3.008 -18.287 1.00 98.75 177 TYR A O 1
ATOM 1395 N N . ASP A 1 178 ? 10.819 -4.103 -17.968 1.00 98.62 178 ASP A N 1
ATOM 1396 C CA . ASP A 1 178 ? 10.028 -3.422 -18.989 1.00 98.62 178 ASP A CA 1
ATOM 1397 C C . ASP A 1 178 ? 8.709 -2.935 -18.377 1.00 98.62 178 ASP A C 1
ATOM 1399 O O . ASP A 1 178 ? 7.821 -3.724 -18.076 1.00 98.62 178 ASP A O 1
ATOM 1403 N N . ALA A 1 179 ? 8.555 -1.620 -18.218 1.00 98.62 179 ALA A N 1
ATOM 1404 C CA . ALA A 1 179 ? 7.373 -1.017 -17.601 1.00 98.62 179 ALA A CA 1
ATOM 1405 C C . ALA A 1 179 ? 6.081 -1.146 -18.427 1.00 98.62 179 ALA A C 1
ATOM 1407 O O . ALA A 1 179 ? 5.028 -0.715 -17.966 1.00 98.62 179 ALA A O 1
ATOM 1408 N N . THR A 1 180 ? 6.125 -1.705 -19.638 1.00 98.62 180 THR A N 1
ATOM 1409 C CA . THR A 1 180 ? 4.907 -2.040 -20.389 1.00 98.62 180 THR A CA 1
ATOM 1410 C C . THR A 1 180 ? 4.268 -3.339 -19.902 1.00 98.62 180 THR A C 1
ATOM 1412 O O . THR A 1 180 ? 3.060 -3.519 -20.070 1.00 98.62 180 THR A 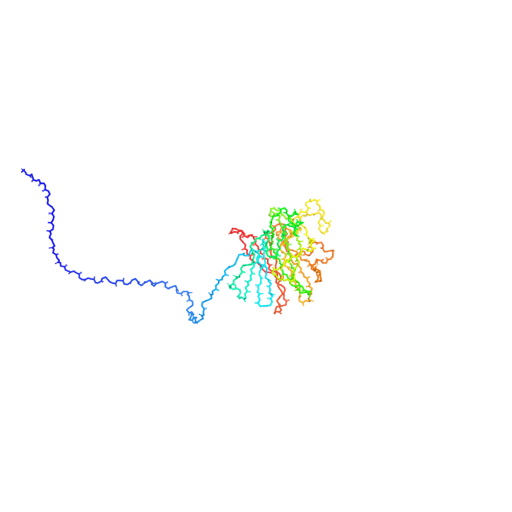O 1
ATOM 1415 N N . ILE A 1 181 ? 5.050 -4.211 -19.258 1.00 98.50 181 ILE A N 1
ATOM 1416 C CA . ILE A 1 181 ? 4.607 -5.520 -18.766 1.00 98.50 181 ILE A CA 1
ATOM 1417 C C . ILE A 1 181 ? 4.909 -5.749 -17.287 1.00 98.50 181 ILE A C 1
ATOM 1419 O O . ILE A 1 181 ? 4.214 -6.533 -16.674 1.00 98.50 181 ILE A O 1
ATOM 1423 N N . HIS A 1 182 ? 5.883 -5.075 -16.681 1.00 98.88 182 HIS A N 1
ATOM 1424 C CA . HIS A 1 182 ? 6.198 -5.199 -15.259 1.00 98.88 182 HIS A CA 1
ATOM 1425 C C . HIS A 1 182 ? 5.558 -4.075 -14.446 1.00 98.88 182 HIS A C 1
ATOM 1427 O O . HIS A 1 182 ? 5.463 -2.936 -14.924 1.00 98.88 182 HIS A O 1
ATOM 1433 N N . PRO A 1 183 ? 5.127 -4.360 -13.208 1.00 98.88 183 PRO A N 1
ATOM 1434 C CA . PRO A 1 183 ? 4.448 -3.376 -12.386 1.00 98.88 183 PRO A CA 1
ATOM 1435 C C . PRO A 1 183 ? 5.382 -2.239 -11.963 1.00 98.88 183 PRO A C 1
ATOM 1437 O O . PRO A 1 183 ? 6.614 -2.355 -11.948 1.00 98.88 183 PRO A O 1
ATOM 1440 N N . ASN A 1 184 ? 4.761 -1.130 -11.571 1.00 98.88 184 ASN A N 1
ATOM 1441 C CA . ASN A 1 184 ? 5.385 -0.201 -10.643 1.00 98.88 184 ASN A CA 1
ATOM 1442 C C . ASN A 1 184 ? 5.210 -0.764 -9.225 1.00 98.88 184 ASN A C 1
ATOM 1444 O O . ASN A 1 184 ? 4.089 -1.092 -8.843 1.00 98.88 184 ASN A O 1
ATOM 1448 N N . ALA A 1 185 ? 6.293 -0.904 -8.460 1.00 98.81 185 ALA A N 1
ATOM 1449 C CA . ALA A 1 185 ? 6.276 -1.526 -7.132 1.00 98.81 185 ALA A CA 1
ATOM 1450 C C . ALA A 1 185 ? 5.793 -0.540 -6.048 1.00 98.81 185 ALA A C 1
ATOM 1452 O O . ALA A 1 185 ? 6.585 -0.105 -5.212 1.00 98.81 185 ALA A O 1
ATOM 1453 N N . ILE A 1 186 ? 4.513 -0.166 -6.114 1.00 98.94 186 ILE A N 1
ATOM 1454 C CA . ILE A 1 186 ? 3.802 0.749 -5.206 1.00 98.94 186 ILE A CA 1
ATOM 1455 C C . ILE A 1 186 ? 2.352 0.286 -4.985 1.00 98.94 186 ILE A C 1
ATOM 1457 O O . ILE A 1 186 ? 1.928 -0.696 -5.595 1.00 98.94 186 ILE A O 1
ATOM 1461 N N . ASP A 1 187 ? 1.613 1.013 -4.147 1.00 98.88 187 ASP A N 1
ATOM 1462 C CA . ASP A 1 187 ? 0.184 0.829 -3.857 1.00 98.88 187 ASP A CA 1
ATOM 1463 C C . ASP A 1 187 ? -0.191 -0.587 -3.375 1.00 98.88 187 ASP A C 1
ATOM 1465 O O . ASP A 1 187 ? -1.008 -1.249 -4.013 1.00 98.88 187 ASP A O 1
ATOM 1469 N N . PRO A 1 188 ? 0.433 -1.099 -2.298 1.00 98.94 188 PRO A N 1
ATOM 1470 C CA . PRO A 1 188 ? 0.083 -2.391 -1.732 1.00 98.94 188 PRO A CA 1
ATOM 1471 C C . PRO A 1 188 ? -1.275 -2.346 -1.021 1.00 98.94 188 PRO A C 1
ATOM 1473 O O . PRO A 1 188 ? -1.623 -1.351 -0.395 1.00 98.94 188 PRO A O 1
ATOM 1476 N N . ASP A 1 189 ? -1.964 -3.478 -1.038 1.00 98.94 189 ASP A N 1
ATOM 1477 C CA . ASP A 1 189 ? -3.045 -3.856 -0.132 1.00 98.94 189 ASP A CA 1
ATOM 1478 C C . ASP A 1 189 ? -2.804 -5.309 0.287 1.00 98.94 189 ASP A C 1
ATOM 1480 O O . ASP A 1 189 ? -2.730 -6.205 -0.562 1.00 98.94 189 ASP A O 1
ATOM 1484 N N . THR A 1 190 ? -2.601 -5.535 1.585 1.00 98.94 190 THR A N 1
ATOM 1485 C CA . THR A 1 190 ? -2.316 -6.853 2.151 1.00 98.94 190 THR A CA 1
ATOM 1486 C C . THR A 1 190 ? -3.514 -7.348 2.940 1.00 98.94 190 THR A C 1
ATOM 1488 O O . THR A 1 190 ? -3.942 -6.723 3.905 1.00 98.94 190 THR A O 1
ATOM 1491 N N . PHE A 1 191 ? -4.016 -8.529 2.592 1.00 98.81 191 PHE A N 1
ATOM 1492 C CA . PHE A 1 191 ? -5.238 -9.076 3.169 1.00 98.81 191 PHE A CA 1
ATOM 1493 C C . PHE A 1 191 ? -5.135 -10.586 3.386 1.00 98.81 191 PHE A C 1
ATOM 1495 O O . PHE A 1 191 ? -4.413 -11.300 2.686 1.00 98.81 191 PHE A O 1
ATOM 1502 N N . PHE A 1 192 ? -5.886 -11.087 4.365 1.00 98.69 192 PHE A N 1
ATOM 1503 C CA . PHE A 1 192 ? -6.109 -12.521 4.517 1.00 98.69 192 PHE A CA 1
ATOM 1504 C C . PHE A 1 192 ? -7.289 -12.960 3.654 1.00 98.69 192 PHE A C 1
ATOM 1506 O O . PHE A 1 192 ? -8.346 -12.326 3.654 1.00 98.69 192 PHE A O 1
ATOM 1513 N N . ASP A 1 193 ? -7.126 -14.075 2.954 1.00 98.44 193 ASP A N 1
ATOM 1514 C CA . ASP A 1 193 ? -8.231 -14.748 2.291 1.00 98.44 193 ASP A CA 1
ATOM 1515 C C . ASP A 1 193 ? -9.108 -15.515 3.306 1.00 98.44 193 ASP A C 1
ATOM 1517 O O . ASP A 1 193 ? -8.780 -15.675 4.485 1.00 98.44 193 ASP A O 1
ATOM 1521 N N . ASN A 1 194 ? -10.264 -15.992 2.854 1.00 97.50 194 ASN A N 1
ATOM 1522 C CA . ASN A 1 194 ? -11.233 -16.740 3.654 1.00 97.50 194 ASN A CA 1
ATOM 1523 C C . ASN A 1 194 ? -10.748 -18.139 4.087 1.00 97.50 194 ASN A C 1
ATOM 1525 O O . ASN A 1 194 ? -11.451 -18.812 4.845 1.00 97.50 194 ASN A O 1
ATOM 1529 N N . GLU A 1 195 ? -9.571 -18.568 3.629 1.00 97.38 195 GLU A N 1
ATOM 1530 C CA . GLU A 1 195 ? -8.877 -19.795 4.028 1.00 97.38 195 GLU A CA 1
ATOM 1531 C C . GLU A 1 195 ? -7.692 -19.506 4.973 1.00 97.38 195 GLU A C 1
ATOM 1533 O O . GLU A 1 195 ? -7.046 -20.441 5.448 1.00 97.38 195 GLU A O 1
ATOM 1538 N N . GLY A 1 196 ? -7.435 -18.232 5.295 1.00 97.31 196 GLY A N 1
ATOM 1539 C CA . GLY A 1 196 ? -6.366 -17.790 6.191 1.00 97.31 196 GLY A CA 1
ATOM 1540 C C . GLY A 1 196 ? -5.002 -17.618 5.520 1.00 97.31 196 GLY A C 1
ATOM 1541 O O . GLY A 1 196 ? -4.006 -17.455 6.222 1.00 97.31 196 GLY A O 1
ATOM 1542 N N . ARG A 1 197 ? -4.914 -17.644 4.185 1.00 98.50 197 ARG A N 1
ATOM 1543 C CA . ARG A 1 197 ? -3.666 -17.316 3.477 1.00 98.50 197 ARG A CA 1
ATOM 1544 C C . ARG A 1 197 ? -3.522 -15.808 3.351 1.00 98.50 197 ARG A C 1
ATOM 1546 O O . ARG A 1 197 ? -4.502 -15.106 3.116 1.00 98.50 197 ARG A O 1
ATOM 1553 N N . LEU A 1 198 ? -2.295 -15.320 3.486 1.00 98.88 198 LEU A N 1
ATOM 1554 C CA . LEU A 1 198 ? -1.980 -13.904 3.343 1.00 98.88 198 LEU A CA 1
ATOM 1555 C C . LEU A 1 198 ? -1.641 -13.598 1.880 1.00 98.88 198 LEU A C 1
ATOM 1557 O O . LEU A 1 198 ? -0.838 -14.296 1.264 1.00 98.88 198 LEU A O 1
ATOM 1561 N N . TRP A 1 199 ? -2.222 -12.535 1.344 1.00 98.94 199 TRP A N 1
ATOM 1562 C CA . TRP A 1 199 ? -2.004 -12.055 -0.016 1.00 98.94 199 TRP A CA 1
ATOM 1563 C C . TRP A 1 199 ? -1.661 -10.573 0.005 1.00 98.94 199 TRP A C 1
ATOM 1565 O O . TRP A 1 199 ? -2.084 -9.858 0.907 1.00 98.94 199 TRP A O 1
ATOM 1575 N N . MET A 1 200 ? -0.923 -10.109 -1.000 1.00 98.94 200 MET A N 1
ATOM 1576 C CA . MET A 1 200 ? -0.730 -8.686 -1.259 1.00 98.94 200 MET A CA 1
ATOM 1577 C C . MET A 1 200 ? -1.006 -8.395 -2.728 1.00 98.94 200 MET A C 1
ATOM 1579 O O . MET A 1 200 ? -0.296 -8.896 -3.606 1.00 98.94 200 MET A O 1
ATOM 1583 N N . VAL A 1 201 ? -2.024 -7.582 -2.999 1.00 98.94 201 VAL A N 1
ATOM 1584 C CA . VAL A 1 201 ? -2.257 -6.996 -4.322 1.00 98.94 201 VAL A CA 1
ATOM 1585 C C . VAL A 1 201 ? -1.557 -5.642 -4.388 1.00 98.94 201 VAL A C 1
ATOM 1587 O O . VAL A 1 201 ? -1.460 -4.947 -3.385 1.00 98.94 201 VAL A O 1
ATOM 1590 N N . TYR A 1 202 ? -0.992 -5.282 -5.536 1.00 98.94 202 TYR A N 1
ATOM 1591 C CA . TYR A 1 202 ? -0.269 -4.021 -5.688 1.00 98.94 202 TYR A CA 1
ATOM 1592 C C . TYR A 1 202 ? -0.158 -3.594 -7.154 1.00 98.94 202 TYR A C 1
ATOM 1594 O O . TYR A 1 202 ? -0.404 -4.384 -8.073 1.00 98.94 202 TYR A O 1
ATOM 1602 N N . GLY A 1 203 ? 0.253 -2.349 -7.378 1.00 98.88 203 GLY A N 1
ATOM 1603 C CA . GLY A 1 203 ? 0.620 -1.838 -8.693 1.00 98.88 203 GLY A CA 1
ATOM 1604 C C . GLY A 1 203 ? -0.088 -0.543 -9.074 1.00 98.88 203 GLY A C 1
ATOM 1605 O O . GLY A 1 203 ? -1.233 -0.286 -8.715 1.00 98.88 203 GLY A O 1
ATOM 1606 N N . SER A 1 204 ? 0.607 0.255 -9.880 1.00 98.88 204 SER A N 1
ATOM 1607 C CA . SER A 1 204 ? 0.089 1.491 -10.462 1.00 98.88 204 SER A CA 1
ATOM 1608 C C . SER A 1 204 ? 0.657 1.687 -11.863 1.00 98.88 204 SER A C 1
ATOM 1610 O O . SER A 1 204 ? 1.872 1.633 -12.102 1.00 98.88 204 SER A O 1
ATOM 1612 N N . TYR A 1 205 ? -0.243 1.923 -12.809 1.00 98.75 205 TYR A N 1
ATOM 1613 C CA . TYR A 1 205 ? 0.061 2.177 -14.206 1.00 98.75 205 TYR A CA 1
ATOM 1614 C C . TYR A 1 205 ? 0.905 1.039 -14.808 1.00 98.75 205 TYR A C 1
ATOM 1616 O O . TYR A 1 205 ? 0.569 -0.130 -14.645 1.00 98.75 205 TYR A O 1
ATOM 1624 N N . SER A 1 206 ? 1.992 1.374 -15.511 1.00 98.81 206 SER A N 1
ATOM 1625 C CA . SER A 1 206 ? 3.026 0.451 -16.003 1.00 98.81 206 SER A CA 1
ATOM 1626 C C . SER A 1 206 ? 2.475 -0.886 -16.539 1.00 98.81 206 SER A C 1
ATOM 1628 O 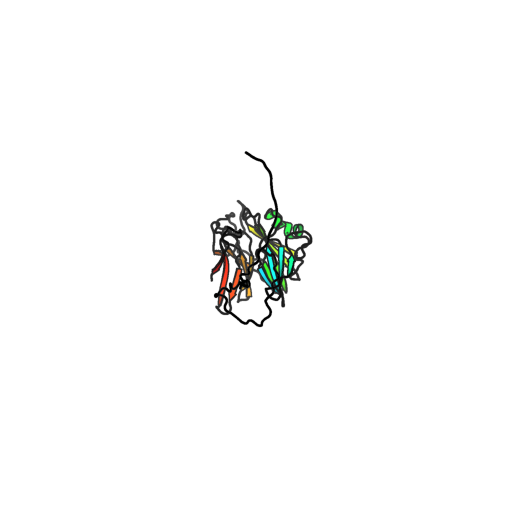O . SER A 1 206 ? 1.573 -0.886 -17.384 1.00 98.81 206 SER A O 1
ATOM 1630 N N . GLY A 1 207 ? 3.016 -2.013 -16.069 1.00 98.81 207 GLY A N 1
ATOM 1631 C CA . GLY A 1 207 ? 2.585 -3.364 -16.410 1.00 98.81 207 GLY A CA 1
ATOM 1632 C C . GLY A 1 207 ? 1.254 -3.799 -15.803 1.00 98.81 207 GLY A C 1
ATOM 1633 O O . GLY A 1 207 ? 0.775 -4.867 -16.156 1.00 98.81 207 GLY A O 1
ATOM 1634 N N . GLY A 1 208 ? 0.627 -2.986 -14.950 1.00 98.81 208 GLY A N 1
ATOM 1635 C CA . GLY A 1 208 ? -0.668 -3.277 -14.341 1.00 98.81 208 GLY A CA 1
ATOM 1636 C C . GLY A 1 208 ? -0.600 -3.707 -12.877 1.00 98.81 208 GLY A C 1
ATOM 1637 O O . GLY A 1 208 ? 0.364 -3.425 -12.165 1.00 98.81 208 GLY A O 1
ATOM 1638 N N . ILE A 1 209 ? -1.677 -4.365 -12.452 1.00 98.94 209 ILE A N 1
ATOM 1639 C CA . ILE A 1 209 ? -1.947 -4.827 -11.092 1.00 98.94 209 ILE A CA 1
ATOM 1640 C C . ILE A 1 209 ? -1.523 -6.285 -10.958 1.00 98.94 209 ILE A C 1
ATOM 1642 O O . ILE A 1 209 ? -1.882 -7.122 -11.792 1.00 98.94 209 ILE A O 1
ATOM 1646 N N . TYR A 1 210 ? -0.790 -6.583 -9.894 1.00 98.94 210 TYR A N 1
ATOM 1647 C CA . TYR A 1 210 ? -0.237 -7.897 -9.593 1.00 98.94 210 TYR A CA 1
ATOM 1648 C C . TYR A 1 210 ? -0.643 -8.343 -8.194 1.00 98.94 210 TYR A C 1
ATOM 1650 O O . TYR A 1 210 ? -0.960 -7.518 -7.343 1.00 98.94 210 TYR A O 1
ATOM 1658 N N . ILE A 1 211 ? -0.609 -9.650 -7.953 1.00 98.94 211 ILE A N 1
ATOM 1659 C CA . ILE A 1 211 ? -0.838 -10.233 -6.632 1.00 98.94 211 ILE A CA 1
ATOM 1660 C C . ILE A 1 211 ? 0.257 -11.239 -6.275 1.00 98.94 211 ILE A C 1
ATOM 1662 O O . ILE A 1 211 ? 0.682 -12.040 -7.114 1.00 98.94 211 ILE A O 1
ATOM 1666 N N . LEU A 1 212 ? 0.707 -11.185 -5.025 1.00 98.94 212 LEU A N 1
ATOM 1667 C CA . LEU A 1 212 ? 1.694 -12.077 -4.423 1.00 98.94 212 LEU A CA 1
ATOM 1668 C C . LEU A 1 212 ? 1.061 -12.844 -3.262 1.00 98.94 212 LEU A C 1
ATOM 1670 O O . LEU A 1 212 ? 0.314 -12.271 -2.470 1.00 98.94 212 LEU A O 1
ATOM 1674 N N . GLU A 1 213 ? 1.393 -14.126 -3.140 1.00 98.88 213 GLU A N 1
ATOM 1675 C CA . GLU A 1 213 ? 1.145 -14.881 -1.912 1.00 98.88 213 GLU A CA 1
ATOM 1676 C C . GLU A 1 213 ? 2.225 -14.525 -0.883 1.00 98.88 213 GLU A C 1
ATOM 1678 O O . GLU A 1 213 ? 3.421 -14.470 -1.196 1.00 98.88 213 GLU A O 1
ATOM 1683 N N . MET A 1 214 ? 1.813 -14.266 0.350 1.00 98.88 214 MET A N 1
ATOM 1684 C CA . MET A 1 214 ? 2.662 -13.724 1.403 1.00 98.88 214 MET A CA 1
ATOM 1685 C C . MET A 1 214 ? 2.838 -14.747 2.522 1.00 98.88 214 MET A C 1
ATOM 1687 O O . MET A 1 214 ? 1.965 -15.563 2.810 1.00 98.88 214 MET A O 1
ATOM 1691 N N . ASN A 1 215 ? 3.983 -14.694 3.189 1.00 98.69 215 ASN A N 1
ATOM 1692 C CA . ASN A 1 215 ? 4.250 -15.495 4.368 1.00 98.69 215 ASN A CA 1
ATOM 1693 C C . ASN A 1 215 ? 3.593 -14.832 5.597 1.00 98.69 215 ASN A C 1
ATOM 1695 O O . ASN A 1 215 ? 4.026 -13.741 5.979 1.00 98.69 215 ASN A O 1
ATOM 1699 N N . PRO A 1 216 ? 2.614 -15.473 6.260 1.00 98.06 216 PRO A N 1
ATOM 1700 C CA . PRO A 1 216 ? 1.905 -14.871 7.391 1.00 98.06 216 PRO A CA 1
ATOM 1701 C C . PRO A 1 216 ? 2.769 -14.703 8.650 1.00 98.06 216 PRO A C 1
ATOM 1703 O O . PRO A 1 216 ? 2.445 -13.884 9.504 1.00 98.06 216 PRO A O 1
ATOM 1706 N N . GLU A 1 217 ? 3.882 -15.433 8.770 1.00 97.88 217 GLU A N 1
ATOM 1707 C CA . GLU A 1 217 ? 4.802 -15.328 9.909 1.00 97.88 217 GLU A CA 1
ATOM 1708 C C . GLU A 1 217 ? 5.809 -14.184 9.740 1.00 97.88 217 GLU A C 1
ATOM 1710 O O . GLU A 1 217 ? 6.289 -13.614 10.720 1.00 97.88 217 GLU A O 1
ATOM 1715 N N . THR A 1 218 ? 6.186 -13.863 8.498 1.00 98.25 218 THR A N 1
ATOM 1716 C CA . THR A 1 218 ? 7.252 -12.884 8.228 1.00 98.25 218 THR A CA 1
ATOM 1717 C C . THR A 1 218 ? 6.760 -11.595 7.580 1.00 98.25 218 THR A C 1
ATOM 1719 O O . THR A 1 218 ? 7.471 -10.589 7.665 1.00 98.25 218 THR A O 1
ATOM 1722 N N . GLY A 1 219 ? 5.587 -11.613 6.946 1.00 98.56 219 GLY A N 1
ATOM 1723 C CA . GLY A 1 219 ? 5.045 -10.540 6.112 1.00 98.56 219 GLY A CA 1
ATOM 1724 C C . GLY A 1 219 ? 5.688 -10.431 4.723 1.00 98.56 219 GLY A C 1
ATOM 1725 O O . GLY A 1 219 ? 5.223 -9.657 3.900 1.00 98.56 219 GLY A O 1
ATOM 1726 N N . PHE A 1 220 ? 6.754 -11.178 4.417 1.00 98.81 220 PHE A N 1
ATOM 1727 C CA . PHE A 1 220 ? 7.391 -11.126 3.095 1.00 98.81 220 PHE A CA 1
ATOM 1728 C C . PHE A 1 220 ? 6.679 -12.029 2.078 1.00 98.81 220 PHE A C 1
ATOM 1730 O O . PHE A 1 220 ? 6.072 -13.021 2.483 1.00 98.81 220 PHE A O 1
ATOM 1737 N N . PRO A 1 221 ? 6.788 -11.759 0.762 1.00 98.75 221 PRO A N 1
ATOM 1738 C CA . PRO A 1 221 ? 6.309 -12.688 -0.259 1.00 98.75 221 PRO A CA 1
ATOM 1739 C C . PRO A 1 221 ? 6.949 -14.073 -0.120 1.00 98.75 221 PRO A C 1
ATOM 1741 O O . PRO A 1 221 ? 8.120 -14.189 0.251 1.00 98.75 221 PRO A O 1
ATOM 1744 N N . LEU A 1 222 ? 6.213 -15.130 -0.473 1.00 98.62 222 LEU A N 1
ATOM 1745 C CA . LEU A 1 222 ? 6.815 -16.453 -0.664 1.00 98.62 222 LEU A CA 1
ATOM 1746 C C . LEU A 1 222 ? 7.852 -16.418 -1.804 1.00 98.62 222 LEU A C 1
ATOM 1748 O O . LEU A 1 222 ? 7.715 -15.662 -2.769 1.00 98.62 222 LEU A O 1
ATOM 1752 N N . GLU A 1 223 ? 8.896 -17.243 -1.698 1.00 97.25 223 GLU A N 1
ATOM 1753 C CA . GLU A 1 223 ? 10.008 -17.260 -2.655 1.00 97.25 223 GLU A CA 1
ATOM 1754 C C . GLU A 1 223 ? 9.583 -17.707 -4.066 1.00 97.25 223 GLU A C 1
ATOM 1756 O O . GLU A 1 223 ? 8.664 -18.504 -4.247 1.00 97.25 223 GLU A O 1
ATOM 1761 N N . GLY A 1 224 ? 10.306 -17.232 -5.086 1.00 97.44 224 GLY A N 1
ATOM 1762 C CA . GLY A 1 224 ? 10.175 -17.725 -6.464 1.00 97.44 224 GLY A CA 1
ATOM 1763 C C . GLY A 1 224 ? 8.982 -17.184 -7.259 1.00 97.44 224 GLY A C 1
ATOM 1764 O O . GLY A 1 224 ? 8.714 -17.689 -8.345 1.00 97.44 224 GLY A O 1
ATOM 1765 N N . GLN A 1 225 ? 8.282 -16.163 -6.755 1.00 98.44 225 GLN A N 1
ATOM 1766 C CA . GLN A 1 225 ? 7.116 -15.576 -7.431 1.00 98.44 225 GLN A CA 1
ATOM 1767 C C . GLN A 1 225 ? 7.453 -14.459 -8.436 1.00 98.44 225 GLN A C 1
ATOM 1769 O O . GLN A 1 225 ? 6.599 -14.086 -9.239 1.00 98.44 225 GLN A O 1
ATOM 1774 N N . GLY A 1 226 ? 8.666 -13.896 -8.398 1.00 98.56 226 GLY A N 1
ATOM 1775 C CA . GLY A 1 226 ? 9.003 -12.696 -9.168 1.00 98.56 226 GLY A CA 1
ATOM 1776 C C . GLY A 1 226 ? 8.084 -11.529 -8.798 1.00 98.56 226 GLY A C 1
ATOM 1777 O O . GLY A 1 226 ? 7.992 -11.167 -7.628 1.00 98.56 226 GLY A O 1
ATOM 1778 N N . TYR A 1 227 ? 7.378 -10.967 -9.781 1.00 98.81 227 TYR A N 1
ATOM 1779 C CA . TYR A 1 227 ? 6.343 -9.952 -9.542 1.00 98.81 227 TYR A CA 1
ATOM 1780 C C . TYR A 1 227 ? 4.979 -10.525 -9.115 1.00 98.81 227 TYR A C 1
ATOM 1782 O O . TYR A 1 227 ? 4.092 -9.758 -8.741 1.00 98.81 227 TYR A O 1
ATOM 1790 N N . GLY A 1 228 ? 4.800 -11.846 -9.135 1.00 98.69 228 GLY A N 1
ATOM 1791 C CA . GLY A 1 228 ? 3.537 -12.507 -8.819 1.00 98.69 228 GLY A CA 1
ATOM 1792 C C . GLY A 1 228 ? 2.634 -12.689 -10.038 1.00 98.69 228 GLY A C 1
ATOM 1793 O O . GLY A 1 228 ? 3.085 -12.698 -11.185 1.00 98.69 228 GLY A O 1
ATOM 1794 N N . THR A 1 229 ? 1.337 -12.856 -9.792 1.00 98.75 229 THR A N 1
ATOM 1795 C CA . THR A 1 229 ? 0.340 -13.084 -10.847 1.00 98.75 229 THR A CA 1
ATOM 1796 C C . THR A 1 229 ? -0.244 -11.758 -11.327 1.00 98.75 229 THR A C 1
ATOM 1798 O O . THR A 1 229 ? -0.801 -11.010 -10.531 1.00 98.75 229 THR A O 1
ATOM 1801 N N . HIS A 1 230 ? -0.161 -11.479 -12.629 1.00 98.75 230 HIS A N 1
ATOM 1802 C CA . HIS A 1 230 ? -0.817 -10.321 -13.247 1.00 98.75 230 HIS A CA 1
ATOM 1803 C C . HIS A 1 230 ? -2.345 -10.488 -13.240 1.00 98.75 230 HIS A C 1
ATOM 1805 O O . HIS A 1 230 ? -2.859 -11.490 -13.745 1.00 98.75 230 HIS A O 1
ATOM 1811 N N . LEU A 1 231 ? -3.071 -9.487 -12.741 1.00 98.69 231 LEU A N 1
ATOM 1812 C CA . LEU A 1 231 ? -4.534 -9.475 -12.680 1.00 98.69 231 LEU A CA 1
ATOM 1813 C C . LEU A 1 231 ? -5.159 -8.665 -13.821 1.00 98.69 231 LEU A C 1
ATOM 1815 O O . LEU A 1 231 ? -6.024 -9.167 -14.538 1.00 98.69 231 LEU A O 1
ATOM 1819 N N . LEU A 1 232 ? -4.733 -7.413 -14.007 1.00 97.88 232 LEU A N 1
ATOM 1820 C CA . LEU A 1 232 ? -5.286 -6.504 -15.016 1.00 97.88 232 LEU A CA 1
ATOM 1821 C C . LEU A 1 232 ? -4.345 -5.329 -15.298 1.00 97.88 232 LEU A C 1
ATOM 1823 O O . LEU A 1 232 ? -3.535 -4.961 -14.458 1.00 97.88 232 LEU A O 1
ATOM 1827 N N . GLY A 1 233 ? -4.525 -4.674 -16.446 1.00 98.25 233 GLY A N 1
ATOM 1828 C CA . GLY A 1 233 ? -3.729 -3.513 -16.845 1.00 98.25 233 GLY A CA 1
ATOM 1829 C C . GLY A 1 233 ? -2.682 -3.853 -17.903 1.00 98.25 233 GLY A C 1
ATOM 1830 O O . GLY A 1 233 ? -2.954 -4.639 -18.812 1.00 98.25 233 GLY A O 1
ATOM 1831 N N . GLY A 1 234 ? -1.532 -3.183 -17.832 1.00 98.31 234 GLY A N 1
ATOM 1832 C CA . GLY A 1 234 ? -0.459 -3.276 -18.822 1.00 98.31 234 GLY A CA 1
ATOM 1833 C C . GLY A 1 234 ? -0.390 -2.077 -19.765 1.00 98.31 234 GLY A C 1
ATOM 1834 O O . GLY A 1 234 ? -1.340 -1.298 -19.904 1.00 98.31 234 GLY A O 1
ATOM 1835 N N . ASN A 1 235 ? 0.754 -1.934 -20.434 1.00 98.62 235 ASN A N 1
ATOM 1836 C CA . ASN A 1 235 ? 1.047 -0.887 -21.416 1.00 98.62 235 ASN A CA 1
ATOM 1837 C C . ASN A 1 235 ? 0.736 0.538 -20.922 1.00 98.62 235 ASN A C 1
ATOM 1839 O O . ASN A 1 235 ? 0.186 1.351 -21.667 1.00 98.62 235 ASN A O 1
ATOM 1843 N N . HIS A 1 236 ? 1.076 0.844 -19.667 1.00 98.50 236 HIS A N 1
ATOM 1844 C CA . HIS A 1 236 ? 0.843 2.148 -19.032 1.00 98.50 236 HIS A CA 1
ATOM 1845 C C . HIS A 1 236 ? -0.637 2.552 -18.933 1.00 98.50 236 HIS A C 1
ATOM 1847 O O . HIS A 1 236 ? -0.970 3.741 -18.929 1.00 98.50 236 HIS A O 1
ATOM 1853 N N . SER A 1 237 ? -1.541 1.572 -18.849 1.00 98.69 237 SER A N 1
ATOM 1854 C CA . SER A 1 237 ? -2.951 1.823 -18.535 1.00 98.69 237 SER A CA 1
ATOM 1855 C C . SER A 1 237 ? -3.066 2.596 -17.224 1.00 98.69 237 SER A C 1
ATOM 1857 O O . SER A 1 237 ? -2.465 2.197 -16.241 1.00 98.69 237 SER A O 1
ATOM 1859 N N . ARG A 1 238 ? -3.852 3.676 -17.183 1.00 98.62 238 ARG A N 1
ATOM 1860 C CA . ARG A 1 238 ? -4.031 4.510 -15.980 1.00 98.62 238 ARG A CA 1
ATOM 1861 C C . ARG A 1 238 ? -4.948 3.833 -14.957 1.00 98.62 238 ARG A C 1
ATOM 1863 O O . ARG A 1 238 ? -6.127 4.185 -14.868 1.00 98.62 238 ARG A O 1
ATOM 1870 N N . ILE A 1 239 ? -4.421 2.810 -14.292 1.00 98.81 239 ILE A N 1
ATOM 1871 C CA . ILE A 1 239 ? -5.101 1.986 -13.293 1.00 98.81 239 ILE A CA 1
ATOM 1872 C C . ILE A 1 239 ? -4.151 1.801 -12.109 1.00 98.81 239 ILE A C 1
ATOM 1874 O O . ILE A 1 239 ? -3.001 1.418 -12.322 1.00 98.81 239 ILE A O 1
ATOM 1878 N N . GLU A 1 240 ? -4.614 2.086 -10.898 1.00 98.88 240 GLU A N 1
ATOM 1879 C CA . GLU A 1 240 ? -3.806 2.038 -9.671 1.00 98.88 240 GLU A CA 1
ATOM 1880 C C . GLU A 1 240 ? -4.659 1.793 -8.420 1.00 98.88 240 GLU A C 1
ATOM 1882 O O . GLU A 1 240 ? -5.876 1.600 -8.541 1.00 98.88 240 GLU A O 1
ATOM 1887 N N . ALA A 1 241 ? -4.021 1.812 -7.243 1.00 98.44 241 ALA A N 1
ATOM 1888 C CA . ALA A 1 241 ? -4.652 1.647 -5.933 1.00 98.44 241 ALA A CA 1
ATOM 1889 C C . ALA A 1 241 ? -5.585 0.420 -5.846 1.00 98.44 241 ALA A C 1
ATOM 1891 O O . ALA A 1 241 ? -6.798 0.583 -5.655 1.00 98.44 241 ALA A O 1
ATOM 1892 N N . PRO A 1 242 ? -5.063 -0.805 -6.059 1.00 98.81 242 PRO A N 1
ATOM 1893 C CA . PRO A 1 242 ? -5.854 -2.008 -5.875 1.00 98.81 242 PRO A CA 1
ATOM 1894 C C . PRO A 1 242 ? -6.194 -2.221 -4.395 1.00 98.81 242 PRO A C 1
ATOM 1896 O O . PRO A 1 242 ? -5.357 -1.997 -3.530 1.00 98.81 242 PRO A O 1
ATOM 1899 N N . TYR A 1 243 ? -7.411 -2.685 -4.120 1.00 98.94 243 TYR A N 1
ATOM 1900 C CA . TYR A 1 243 ? -7.849 -3.105 -2.787 1.00 98.94 243 TYR A CA 1
ATOM 1901 C C . TYR A 1 243 ? -8.795 -4.297 -2.922 1.00 98.94 243 TYR A C 1
ATOM 1903 O O . TYR A 1 243 ? -9.731 -4.238 -3.727 1.00 98.94 243 TYR A O 1
ATOM 1911 N N . ILE A 1 244 ? -8.567 -5.380 -2.182 1.00 98.75 244 ILE A N 1
ATOM 1912 C CA . ILE A 1 244 ? -9.378 -6.598 -2.249 1.00 98.75 244 ILE A CA 1
ATOM 1913 C C . ILE A 1 244 ? -10.148 -6.813 -0.948 1.00 98.75 244 ILE A C 1
ATOM 1915 O O . ILE A 1 244 ? -9.587 -6.930 0.134 1.00 98.75 244 ILE A O 1
ATOM 1919 N N . GLU A 1 245 ? -11.463 -6.976 -1.079 1.00 98.00 245 GLU A N 1
ATOM 1920 C CA . GLU A 1 245 ? -12.348 -7.304 0.038 1.00 98.00 245 GLU A CA 1
ATOM 1921 C C . GLU A 1 245 ? -13.108 -8.606 -0.234 1.00 98.00 245 GLU A C 1
ATOM 1923 O O . GLU A 1 245 ? -13.760 -8.759 -1.270 1.00 98.00 245 GLU A O 1
ATOM 1928 N N . TYR A 1 246 ? -13.075 -9.544 0.714 1.00 98.25 246 TYR A N 1
ATOM 1929 C CA . TYR A 1 246 ? -13.930 -10.729 0.675 1.00 98.25 246 TYR A CA 1
ATOM 1930 C C . TYR A 1 246 ? -15.305 -10.447 1.286 1.00 98.25 246 TYR A C 1
ATOM 1932 O O . TYR A 1 246 ? -15.415 -10.017 2.433 1.00 98.25 246 TYR A O 1
ATOM 1940 N N . SER A 1 247 ? -16.371 -10.792 0.563 1.00 97.81 247 SER A N 1
ATOM 1941 C CA . SER A 1 247 ? -17.743 -10.707 1.062 1.00 97.81 247 SER A CA 1
ATOM 1942 C C . SER A 1 247 ? -18.282 -12.097 1.426 1.00 97.81 247 SER A C 1
ATOM 1944 O O . SER A 1 247 ? -18.606 -12.882 0.529 1.00 97.81 247 SER A O 1
ATOM 1946 N N . PRO A 1 248 ? -18.478 -12.419 2.719 1.00 96.75 248 PRO A N 1
ATOM 1947 C CA . PRO A 1 248 ? -19.031 -13.712 3.129 1.00 96.75 248 PRO A CA 1
ATOM 1948 C C . PRO A 1 248 ? -20.497 -13.906 2.714 1.00 96.75 248 PRO A C 1
ATOM 1950 O O . PRO A 1 248 ? -20.959 -15.041 2.631 1.00 96.75 248 PRO A O 1
ATOM 1953 N N . GLU A 1 249 ? -21.232 -12.823 2.443 1.00 97.62 249 GLU A N 1
ATOM 1954 C CA . GLU A 1 249 ? -22.627 -12.891 1.989 1.00 97.62 249 GLU A CA 1
ATOM 1955 C C . GLU A 1 249 ? -22.748 -13.389 0.547 1.00 97.62 249 GLU A C 1
ATOM 1957 O O . GLU A 1 249 ? -23.711 -14.074 0.200 1.00 97.62 249 GLU A O 1
ATOM 1962 N N . THR A 1 250 ? -21.773 -13.047 -0.297 1.00 97.81 250 THR A N 1
ATOM 1963 C CA . THR A 1 250 ? -21.785 -13.379 -1.728 1.00 97.81 250 THR A CA 1
ATOM 1964 C C . THR A 1 250 ? -20.805 -14.495 -2.086 1.00 97.81 250 THR A C 1
ATOM 1966 O O . THR A 1 250 ? -20.998 -15.164 -3.098 1.00 97.81 250 THR A O 1
ATOM 1969 N N . GLY A 1 251 ? -19.783 -14.722 -1.255 1.00 97.50 251 GLY A N 1
ATOM 1970 C CA . GLY A 1 251 ? -18.707 -15.679 -1.504 1.00 97.50 251 GLY A CA 1
ATOM 1971 C C . GLY A 1 251 ? -17.669 -15.199 -2.523 1.00 97.50 251 GLY A C 1
ATOM 1972 O O . GLY A 1 251 ? -16.917 -16.026 -3.034 1.00 97.50 251 GLY A O 1
ATOM 1973 N N . TYR A 1 252 ? -17.634 -13.900 -2.837 1.00 98.38 252 TYR A N 1
ATOM 1974 C CA . TYR A 1 252 ? -16.710 -13.309 -3.807 1.00 98.38 252 TYR A CA 1
ATOM 1975 C C . TYR A 1 252 ? -15.659 -12.413 -3.152 1.00 98.38 252 TYR A C 1
ATOM 1977 O O . TYR A 1 252 ? -15.905 -11.800 -2.112 1.00 98.38 252 TYR A O 1
ATOM 1985 N N . TYR A 1 253 ? -14.516 -12.306 -3.828 1.00 98.62 253 TYR A N 1
ATOM 1986 C CA . TYR A 1 253 ? -13.553 -11.229 -3.637 1.00 98.62 253 TYR A CA 1
ATOM 1987 C C . TYR A 1 253 ? -13.906 -10.087 -4.585 1.00 98.62 253 TYR A C 1
ATOM 1989 O O . TYR A 1 253 ? -14.180 -10.319 -5.760 1.00 98.62 253 TYR A O 1
ATOM 1997 N N . TYR A 1 254 ? -13.908 -8.865 -4.071 1.00 98.69 254 TYR A N 1
ATOM 1998 C CA . TYR A 1 254 ? -14.109 -7.651 -4.843 1.00 98.69 254 TYR A CA 1
ATOM 1999 C C . TYR A 1 254 ? -12.776 -6.933 -4.961 1.00 98.69 254 TYR A C 1
ATOM 2001 O O . TYR A 1 254 ? -12.258 -6.440 -3.964 1.00 98.69 254 TYR A O 1
ATOM 2009 N N . LEU A 1 255 ? -12.235 -6.868 -6.175 1.00 98.81 255 LEU A N 1
ATOM 2010 C CA . LEU A 1 255 ? -11.070 -6.052 -6.488 1.00 98.81 255 LEU A CA 1
ATOM 2011 C C . LEU A 1 255 ? -11.543 -4.651 -6.870 1.00 98.81 255 LEU A C 1
ATOM 2013 O O . LEU A 1 255 ? -12.074 -4.432 -7.965 1.00 98.81 255 LEU A O 1
ATOM 2017 N N . TYR A 1 256 ? -11.336 -3.708 -5.962 1.00 98.81 256 TYR A N 1
ATOM 2018 C CA . TYR A 1 256 ? -11.444 -2.284 -6.229 1.00 98.81 256 TYR A CA 1
ATOM 2019 C C . TYR A 1 256 ? -10.145 -1.783 -6.851 1.00 98.81 256 TYR A C 1
ATOM 2021 O O . TYR A 1 256 ? -9.064 -2.215 -6.475 1.00 98.81 256 TYR A O 1
ATOM 2029 N N . VAL A 1 257 ? -10.255 -0.875 -7.815 1.00 98.81 257 VAL A N 1
ATOM 2030 C CA . VAL A 1 257 ? -9.124 -0.171 -8.439 1.00 98.81 257 VAL A CA 1
ATOM 2031 C C . VAL A 1 257 ? -9.574 1.225 -8.835 1.00 98.81 257 VAL A C 1
ATOM 2033 O O . VAL A 1 257 ? -10.767 1.458 -9.061 1.00 98.81 257 VAL A O 1
ATOM 2036 N N . THR A 1 258 ? -8.638 2.151 -9.011 1.00 98.75 258 THR A N 1
ATOM 2037 C CA . THR A 1 258 ? -8.960 3.498 -9.487 1.00 98.75 258 THR A CA 1
ATOM 2038 C C . THR A 1 258 ? -8.457 3.731 -10.903 1.00 98.75 258 THR A C 1
ATOM 2040 O O . THR A 1 258 ? -7.329 3.401 -11.248 1.00 98.75 258 THR A O 1
ATOM 2043 N N . PHE A 1 259 ? -9.331 4.266 -11.760 1.00 98.69 259 PHE A N 1
ATOM 2044 C CA . PHE A 1 259 ? -9.039 4.582 -13.158 1.00 98.69 259 PHE A CA 1
ATOM 2045 C C . PHE A 1 259 ? -8.825 6.084 -13.345 1.00 98.69 259 PHE A C 1
ATOM 2047 O O . PHE A 1 259 ? -9.483 6.902 -12.700 1.00 98.69 259 PHE A O 1
ATOM 2054 N N . GLY A 1 260 ? -8.003 6.447 -14.330 1.00 98.31 260 GLY A N 1
ATOM 2055 C CA . GLY A 1 260 ? -7.671 7.843 -14.612 1.00 98.31 260 GLY A CA 1
ATOM 2056 C C . GLY A 1 260 ? -6.517 8.288 -13.728 1.00 98.31 260 GLY A C 1
ATOM 2057 O O . GLY A 1 260 ? -5.634 7.498 -13.431 1.00 98.31 260 GLY A O 1
ATOM 2058 N N . GLY A 1 261 ? -6.465 9.550 -13.331 1.00 97.62 261 GLY A N 1
ATOM 2059 C CA . GLY A 1 261 ? -5.456 9.986 -12.363 1.00 97.62 261 GLY A CA 1
ATOM 2060 C C . GLY A 1 261 ? -5.959 11.084 -11.471 1.00 97.62 261 GLY A C 1
ATOM 2061 O O . GLY A 1 261 ? -6.965 11.731 -11.766 1.00 97.62 261 GLY A O 1
ATOM 2062 N N . LEU A 1 262 ? -5.239 11.193 -10.366 1.00 96.75 262 LEU A N 1
ATOM 2063 C CA . LEU A 1 262 ? -5.676 11.810 -9.124 1.00 96.75 262 LEU A CA 1
ATOM 2064 C C . LEU A 1 262 ? -5.928 13.314 -9.209 1.00 96.75 262 LEU A C 1
ATOM 2066 O O . LEU A 1 262 ? -6.648 13.871 -8.385 1.00 96.75 262 LEU A O 1
ATOM 2070 N N . ASP A 1 263 ? -5.334 13.996 -10.187 1.00 97.69 263 ASP A N 1
ATOM 2071 C CA . ASP A 1 263 ? -5.475 15.438 -10.301 1.00 97.69 263 ASP A CA 1
ATOM 2072 C C . ASP A 1 263 ? -6.913 15.839 -10.690 1.00 97.69 263 ASP A C 1
ATOM 2074 O O . ASP A 1 263 ? -7.686 15.062 -11.257 1.00 97.69 263 ASP A O 1
ATOM 2078 N N . ALA A 1 264 ? -7.279 17.092 -10.417 1.00 97.75 264 ALA A N 1
ATOM 2079 C CA . ALA A 1 264 ? -8.647 17.584 -10.598 1.00 97.75 264 ALA A CA 1
ATOM 2080 C C . ALA A 1 264 ? -9.180 17.489 -12.045 1.00 97.75 264 ALA A C 1
ATOM 2082 O O . ALA A 1 264 ? -10.393 17.576 -12.251 1.00 97.75 264 ALA A O 1
ATOM 2083 N N . ILE A 1 265 ? -8.307 17.331 -13.047 1.00 97.75 265 ILE A N 1
ATOM 2084 C CA . ILE A 1 265 ? -8.674 17.145 -14.459 1.00 97.75 265 ILE A CA 1
ATOM 2085 C C . ILE A 1 265 ? -8.326 15.741 -14.984 1.00 97.75 265 ILE A C 1
ATOM 2087 O O . ILE A 1 265 ? -8.579 15.445 -16.153 1.00 97.75 265 ILE A O 1
ATOM 2091 N N . GLY A 1 266 ? -7.784 14.865 -14.134 1.00 97.38 266 GLY A N 1
ATOM 2092 C CA . GLY A 1 266 ? -7.311 13.526 -14.477 1.00 97.38 266 GLY A CA 1
ATOM 2093 C C . GLY A 1 266 ? -8.409 12.464 -14.545 1.00 97.38 266 GLY A C 1
ATOM 2094 O O . GLY A 1 266 ? -8.167 11.370 -15.060 1.00 97.38 266 GLY A O 1
ATOM 2095 N N . GLY A 1 267 ? -9.620 12.794 -14.085 1.00 98.12 267 GLY A N 1
ATOM 2096 C CA . GLY A 1 267 ? -10.798 11.934 -14.188 1.00 98.12 267 GLY A CA 1
ATOM 2097 C C . GLY A 1 267 ? -10.761 10.721 -13.260 1.00 98.12 267 GLY A C 1
ATOM 2098 O O . GLY A 1 267 ? -11.221 9.656 -13.666 1.00 98.12 267 GLY A O 1
ATOM 2099 N N . TYR A 1 268 ? -10.210 10.866 -12.052 1.00 98.25 268 TYR A N 1
ATOM 2100 C CA . TYR A 1 268 ? -10.121 9.797 -11.054 1.00 98.25 268 TYR A CA 1
ATOM 2101 C C . TYR A 1 268 ? -11.500 9.202 -10.721 1.00 98.25 268 TYR A C 1
ATOM 2103 O O . TYR A 1 268 ? -12.425 9.926 -10.344 1.00 98.25 268 TYR A O 1
ATOM 2111 N N . ASN A 1 269 ? -11.670 7.891 -10.917 1.00 98.50 269 ASN A N 1
ATOM 2112 C CA . ASN A 1 269 ? -12.931 7.190 -10.659 1.00 98.50 269 ASN A CA 1
ATOM 2113 C C . ASN A 1 269 ? -12.703 5.732 -10.240 1.00 98.50 269 ASN A C 1
ATOM 2115 O O . ASN A 1 269 ? -11.998 4.991 -10.924 1.00 98.50 269 ASN A O 1
ATOM 2119 N N . MET A 1 270 ? -13.337 5.317 -9.142 1.00 98.50 270 MET A N 1
ATOM 2120 C CA . MET A 1 270 ? -13.248 3.948 -8.631 1.00 98.50 270 MET A CA 1
ATOM 2121 C C . MET A 1 270 ? -14.017 2.963 -9.520 1.00 98.50 270 MET A C 1
ATOM 2123 O O . MET A 1 270 ? -15.097 3.265 -10.042 1.00 98.50 270 MET A O 1
ATOM 2127 N N . ARG A 1 271 ? -13.463 1.764 -9.670 1.00 98.69 271 ARG A N 1
ATOM 2128 C CA . ARG A 1 271 ? -14.038 0.601 -10.353 1.00 98.69 271 ARG A CA 1
ATOM 2129 C C . ARG A 1 271 ? -13.989 -0.595 -9.413 1.00 98.69 271 ARG A C 1
ATOM 2131 O O . ARG A 1 271 ? -13.189 -0.615 -8.488 1.00 98.69 271 ARG A O 1
ATOM 2138 N N . VAL A 1 272 ? -14.831 -1.586 -9.681 1.00 98.25 272 VAL A N 1
ATOM 2139 C CA . VAL A 1 272 ? -14.838 -2.857 -8.956 1.00 98.25 272 VAL A CA 1
ATOM 2140 C C . VAL A 1 272 ? -15.041 -4.008 -9.937 1.00 98.25 272 VAL A C 1
ATOM 2142 O O . VAL A 1 272 ? -15.819 -3.881 -10.889 1.00 98.25 272 VAL A O 1
ATOM 2145 N N . THR A 1 273 ? -14.335 -5.111 -9.717 1.00 96.38 273 THR A N 1
ATOM 2146 C CA . THR A 1 273 ? -14.516 -6.386 -10.419 1.00 96.38 273 THR A CA 1
ATOM 2147 C C . THR A 1 273 ? -14.534 -7.544 -9.426 1.00 96.38 273 THR A C 1
ATOM 2149 O O . THR A 1 273 ? -14.106 -7.394 -8.284 1.00 96.38 273 THR A O 1
ATOM 2152 N N . LEU A 1 274 ? -15.068 -8.675 -9.884 1.00 88.06 274 LEU A N 1
ATOM 2153 C CA . LEU A 1 274 ? -14.951 -9.987 -9.247 1.00 88.06 274 LEU A CA 1
ATOM 2154 C C . LEU A 1 274 ? -13.685 -10.704 -9.729 1.00 88.06 274 LEU A C 1
ATOM 2156 O O . LEU A 1 274 ? -13.209 -10.319 -10.829 1.00 88.06 274 LEU A O 1
#

Sequence (274 aa):
MKIRLYKKMIALFLIALVIPITAFASTGKDNSNRPYVNDTGEIPSFTEASVHDPSVIKVDDTYYVFGSHLASAKTKDFMNWEQISTHVHEGNPLIPNVFEELQESLEWANSNTLWAADVIQLEDGKFYMYYNACQGDAPRSALGIAVADNIEGPYKNKGVFLKSGMWGEESPDGTIYDATIHPNAIDPDTFFDNEGRLWMVYGSYSGGIYILEMNPETGFPLEGQGYGTHLLGGNHSRIEAPYIEYSPETGYYYLYVTFGGLDAIGGYNMRVTL

Radius of gyration: 30.24 Å; chains: 1; bounding box: 72×116×40 Å

pLDDT: mean 90.46, std 19.06, range [33.5, 98.94]

Secondary structure (DSSP, 8-state):
-------------------------------TTS------SPPP--B----SSPEEEEETTEEEEE-GGG-EEEESSSSB-EEEE-S--TT-SS-TTHHHHTHHHHHHTT-SS----EEEE-TTS-EEEEEEEE-SSS--EEEEEEEESSTT---EEEEEEEEE--TTSB-TTSSB--TTTSPPS---EEEE-TTS-EEEEE--STT-EEEEEE-TTTSSBPTT-TT-EEEE--TT-SEEEEEEEEETTTTEEEEEEEESBSSTTTB-EEEEE-

InterPro domains:
  IPR006710 Glycoside hydrolase, family 43 [PF04616] (48-263)
  IPR023296 Glycosyl hydrolase, five-bladed beta-propeller domain superfamily [G3DSA:2.115.10.20] (54-274)
  IPR023296 Glycosyl hydrolase, five-bladed beta-propeller domain superfamily [SSF75005] (44-272)
  IPR050727 Glycosyl hydrolase 43 family arabinanases [PTHR43301] (35-273)

Foldseek 3Di:
DDDDDDDDDDDDDDDDDDDDPDPDPPPPPDDPPDPPDPPPDDDDAAADDDAPQWAWDDDDQKIKTAFWQRWIWIDNPVGYIDTQADHDDQCRQQANRCCVQVVVFCVQQVHRIWGTWYWDQFPVRKIKIFIKHHVVVDLSMWTF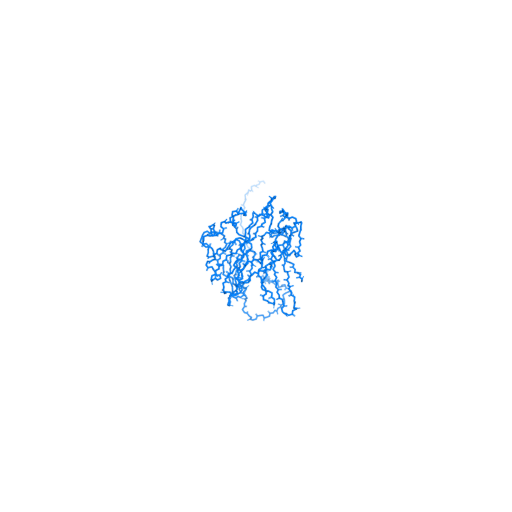IWIANDPSDPTGGPDTDAGADPAPDQALLRDGGFQQAAFSADQWEWDADPVRWIKIWFGFFGNAIAMFTADRVRRHGDPDQGRHHHDDHGHRFGKGNWYWDADPVVRDIKIKIWHFDDDPPRPTDIDIDD

Organism: Halalkalibacter akibai (strain ATCC 43226 / DSM 21942 / CIP 109018 / JCM 9157 / 1139) (NCBI:txid1236973)